Protein AF-A0A6A6W9W7-F1 (afdb_monomer_lite)

Secondary structure (DSSP, 8-state):
--------------PPSS--B-GGGGSSSSSS-TTHHHHHHH--EEEE--GGGPPPPBPB-SEETTEEPP-----TT-TTSTTTTSBP------GGGTT-EEPPP---EEEEEE-TTS-EEEEEEEEEEE-SSSEEEEEEEEEEEEE-TTS-EEEEEEEEEETTEEEEEEGGGSS-EESSGGGTT-SS--S-SEEEEEE-TTT--EESS-B-S--S--SSGGG--B--SEEE--SS-EEGGGS-TT---TT----TGGGSTTSTT-TTT-

Structure (mmCIF, N/CA/C/O backbone):
data_AF-A0A6A6W9W7-F1
#
_entry.id   AF-A0A6A6W9W7-F1
#
loop_
_atom_site.group_PDB
_atom_site.id
_atom_site.type_symbol
_atom_site.label_atom_id
_atom_site.label_alt_id
_atom_site.label_comp_id
_atom_site.label_asym_id
_atom_site.label_entity_id
_atom_site.label_seq_id
_atom_site.pdbx_PDB_ins_code
_atom_site.Cartn_x
_atom_site.Cartn_y
_atom_site.Cartn_z
_atom_site.occupancy
_atom_site.B_iso_or_equiv
_atom_site.auth_seq_id
_atom_site.auth_comp_id
_atom_site.auth_asym_id
_atom_site.auth_atom_id
_atom_site.pdbx_PDB_model_num
ATOM 1 N N . MET A 1 1 ? 28.830 -23.442 51.999 1.00 39.19 1 MET A N 1
ATOM 2 C CA . MET A 1 1 ? 28.226 -22.331 51.231 1.00 39.19 1 MET A CA 1
ATOM 3 C C . MET A 1 1 ? 26.958 -22.857 50.582 1.00 39.19 1 MET A C 1
ATOM 5 O O . MET A 1 1 ? 27.039 -23.868 49.901 1.00 39.19 1 MET A O 1
ATOM 9 N N . LYS A 1 2 ? 25.794 -22.267 50.879 1.00 32.59 2 LYS A N 1
ATOM 10 C CA . LYS A 1 2 ? 24.513 -22.634 50.258 1.00 32.59 2 LYS A CA 1
ATOM 11 C C . LYS A 1 2 ? 24.303 -21.720 49.055 1.00 32.59 2 LYS A C 1
ATOM 13 O O . LYS A 1 2 ? 24.139 -20.517 49.235 1.00 32.59 2 LYS A O 1
ATOM 18 N N . THR A 1 3 ? 24.372 -22.279 47.857 1.00 34.72 3 THR A N 1
ATOM 19 C CA . THR A 1 3 ? 24.141 -21.552 46.608 1.00 34.72 3 THR A CA 1
ATOM 20 C C . THR A 1 3 ? 22.636 -21.375 46.427 1.00 34.72 3 THR A C 1
ATOM 22 O O . THR A 1 3 ? 21.915 -22.355 46.257 1.00 34.72 3 THR A O 1
ATOM 25 N N . PHE A 1 4 ? 22.155 -20.136 46.513 1.00 34.03 4 PHE A N 1
ATOM 26 C CA . PHE A 1 4 ? 20.802 -19.774 46.097 1.00 34.03 4 PHE A CA 1
ATOM 27 C C . PHE A 1 4 ? 20.790 -19.656 44.571 1.00 34.03 4 PHE A C 1
ATOM 29 O O . PHE A 1 4 ? 21.508 -18.833 44.009 1.00 34.03 4 PHE A O 1
ATOM 36 N N . VAL A 1 5 ? 19.990 -20.487 43.905 1.00 38.56 5 VAL A N 1
ATOM 37 C CA . VAL A 1 5 ? 19.672 -20.321 42.484 1.00 38.56 5 VAL A CA 1
ATOM 38 C C . VAL A 1 5 ? 18.513 -19.331 42.404 1.00 38.56 5 VAL A C 1
ATOM 40 O O . VAL A 1 5 ? 17.401 -19.638 42.829 1.00 38.56 5 VAL A O 1
ATOM 43 N N . LEU A 1 6 ? 18.792 -18.126 41.909 1.00 37.75 6 LEU A N 1
ATOM 44 C CA . LEU A 1 6 ? 17.772 -17.147 41.549 1.00 37.75 6 LEU A CA 1
ATOM 45 C C . LEU A 1 6 ? 17.102 -17.636 40.256 1.00 37.75 6 LEU A C 1
ATOM 47 O O . LEU A 1 6 ? 17.726 -17.637 39.196 1.00 37.75 6 LEU A O 1
ATOM 51 N N . ALA A 1 7 ? 15.850 -18.078 40.339 1.00 39.25 7 ALA A N 1
ATOM 52 C CA . ALA A 1 7 ? 15.031 -18.299 39.156 1.00 39.25 7 ALA A CA 1
ATOM 53 C C . ALA A 1 7 ? 14.561 -16.931 38.641 1.00 39.25 7 ALA A C 1
ATOM 55 O O . ALA A 1 7 ? 13.701 -16.294 39.248 1.00 39.25 7 ALA A O 1
ATOM 56 N N . ALA A 1 8 ? 15.156 -16.458 37.546 1.00 40.59 8 ALA A N 1
ATOM 57 C CA . ALA A 1 8 ? 14.632 -15.324 36.802 1.00 40.59 8 ALA A CA 1
ATOM 58 C C . ALA A 1 8 ? 13.360 -15.781 36.075 1.00 40.59 8 ALA A C 1
ATOM 60 O O . ALA A 1 8 ? 13.423 -16.548 35.115 1.00 40.59 8 ALA A O 1
ATOM 61 N N . ALA A 1 9 ? 12.199 -15.346 36.562 1.00 39.28 9 ALA A N 1
ATOM 62 C CA . ALA A 1 9 ? 10.953 -15.469 35.825 1.00 39.28 9 ALA A CA 1
ATOM 63 C C . ALA A 1 9 ? 11.024 -14.519 34.622 1.00 39.28 9 ALA A C 1
ATOM 65 O O . ALA A 1 9 ? 10.836 -13.311 34.758 1.00 39.28 9 ALA A O 1
ATOM 66 N N . LEU A 1 10 ? 11.344 -15.064 33.450 1.00 41.41 10 LEU A N 1
ATOM 67 C CA . LEU A 1 10 ? 11.128 -14.392 32.175 1.00 41.41 10 LEU A CA 1
ATOM 68 C C . LEU A 1 10 ? 9.614 -14.267 31.992 1.00 41.41 10 LEU A C 1
ATOM 70 O O . LEU A 1 10 ? 8.946 -15.225 31.608 1.00 41.41 10 LEU A O 1
ATOM 74 N N . GLY A 1 11 ? 9.067 -13.101 32.333 1.00 34.28 11 GLY A N 1
ATOM 75 C CA . GLY A 1 11 ? 7.709 -12.738 31.960 1.00 34.28 11 GLY A CA 1
ATOM 76 C C . GLY A 1 11 ? 7.644 -12.659 30.443 1.00 34.28 11 GLY A C 1
ATOM 77 O O . GLY A 1 11 ? 8.117 -11.695 29.851 1.00 34.28 11 GLY A O 1
ATOM 78 N N . SER A 1 12 ? 7.110 -13.700 29.812 1.00 40.75 12 SER A N 1
ATOM 79 C CA . SER A 1 12 ? 6.734 -13.669 28.407 1.00 40.75 12 SER A CA 1
ATOM 80 C C . SER A 1 12 ? 5.631 -12.624 28.280 1.00 40.75 12 SER A C 1
ATOM 82 O O . SER A 1 12 ? 4.505 -12.857 28.719 1.00 40.75 12 SER A O 1
ATOM 84 N N . THR A 1 13 ? 5.943 -11.444 27.749 1.00 38.09 13 THR A N 1
ATOM 85 C CA . THR A 1 13 ? 4.906 -10.520 27.300 1.00 38.09 13 THR A CA 1
ATOM 86 C C . THR A 1 13 ? 4.193 -11.226 26.158 1.00 38.09 13 THR A C 1
ATOM 88 O O . THR A 1 13 ? 4.735 -11.343 25.061 1.00 38.09 13 THR A O 1
ATOM 91 N N . LEU A 1 14 ? 3.015 -11.784 26.441 1.00 40.38 14 LEU A N 1
ATOM 92 C CA . LEU A 1 14 ? 2.073 -12.187 25.409 1.00 40.38 14 LEU A CA 1
ATOM 93 C C . LEU A 1 14 ? 1.750 -10.908 24.638 1.00 40.38 14 LEU A C 1
ATOM 95 O O . LEU A 1 14 ? 0.964 -10.088 25.105 1.00 40.38 14 LEU A O 1
ATOM 99 N N . VAL A 1 15 ? 2.436 -10.691 23.518 1.00 48.25 15 VAL A N 1
ATOM 100 C CA . VAL A 1 15 ? 2.045 -9.653 22.571 1.00 48.25 15 VAL A CA 1
ATOM 101 C C . VAL A 1 15 ? 0.638 -10.029 22.136 1.00 48.25 15 VAL A C 1
ATOM 103 O O . VAL A 1 15 ? 0.416 -11.141 21.652 1.00 48.25 15 VAL A O 1
ATOM 106 N N . ALA A 1 16 ? -0.325 -9.158 22.431 1.00 52.84 16 ALA A N 1
ATOM 107 C CA . ALA A 1 16 ? -1.699 -9.383 22.032 1.00 52.84 16 ALA A CA 1
ATOM 108 C C . ALA A 1 16 ? -1.727 -9.465 20.506 1.00 52.84 16 ALA A C 1
ATOM 110 O O . ALA A 1 16 ? -1.331 -8.526 19.822 1.00 52.84 16 ALA A O 1
ATOM 111 N N . ALA A 1 17 ? -2.158 -10.612 19.997 1.00 71.25 17 ALA A N 1
ATOM 112 C CA . ALA A 1 17 ? -2.403 -10.795 18.584 1.00 71.25 17 ALA A CA 1
ATOM 113 C C . ALA A 1 17 ? -3.484 -9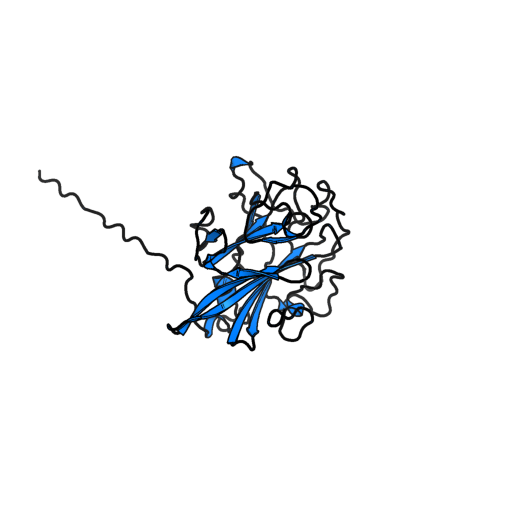.794 18.125 1.00 71.25 17 ALA A C 1
ATOM 115 O O . ALA A 1 17 ? -4.517 -9.676 18.786 1.00 71.25 17 ALA A O 1
ATOM 116 N N . ASN A 1 18 ? -3.232 -9.076 17.026 1.00 88.56 18 ASN A N 1
ATOM 117 C CA . ASN A 1 18 ? -4.111 -8.097 16.390 1.00 88.56 18 ASN A CA 1
ATOM 118 C C . ASN A 1 18 ? -4.620 -7.059 17.402 1.00 88.56 18 ASN A C 1
ATOM 120 O O . ASN A 1 18 ? -5.786 -7.073 17.819 1.00 88.56 18 ASN A O 1
ATOM 124 N N . GLY A 1 19 ? -3.703 -6.189 17.836 1.00 91.50 19 GLY A N 1
ATOM 125 C CA . GLY A 1 19 ? -3.957 -5.175 18.850 1.00 91.50 19 GLY A CA 1
ATOM 126 C C . GLY A 1 19 ? -5.126 -4.271 18.462 1.00 91.50 19 GLY A C 1
ATOM 127 O O . GLY A 1 19 ? -5.184 -3.752 17.349 1.00 91.50 19 GLY A O 1
ATOM 128 N N . GLY A 1 20 ? -6.077 -4.101 19.382 1.00 95.44 20 GLY A N 1
ATOM 129 C CA . GLY A 1 20 ? -7.207 -3.199 19.181 1.00 95.44 20 GLY A CA 1
ATOM 130 C C . GLY A 1 20 ? -6.796 -1.737 19.346 1.00 95.44 20 GLY A C 1
ATOM 131 O O . GLY A 1 20 ? -6.064 -1.407 20.279 1.00 95.44 20 GLY A O 1
ATOM 132 N N . ILE A 1 21 ? -7.306 -0.861 18.480 1.00 97.19 21 ILE A N 1
ATOM 133 C CA . ILE A 1 21 ? -7.124 0.596 18.563 1.00 97.19 21 ILE A CA 1
ATOM 134 C C . ILE A 1 21 ? -8.429 1.292 18.987 1.00 97.19 21 ILE A C 1
ATOM 136 O O . ILE A 1 21 ? -9.521 0.761 18.749 1.00 97.19 21 ILE A O 1
ATOM 140 N N . PRO A 1 22 ? -8.362 2.459 19.654 1.00 97.25 22 PRO A N 1
ATOM 141 C CA . PRO A 1 22 ? -9.557 3.225 19.996 1.00 97.25 22 PRO A CA 1
ATOM 142 C C . PRO A 1 22 ? -10.192 3.857 18.749 1.00 97.25 22 PRO A C 1
ATOM 144 O O . PRO A 1 22 ? -9.513 4.120 17.764 1.00 97.25 22 PRO A O 1
ATOM 147 N N . GLU A 1 23 ? -11.489 4.166 18.809 1.00 96.56 23 GLU A N 1
ATOM 148 C CA . GLU A 1 23 ? -12.207 4.844 17.713 1.00 96.56 23 GLU A CA 1
ATOM 149 C C . GLU A 1 23 ? -11.607 6.217 17.361 1.00 96.56 23 GLU A C 1
ATOM 151 O O . GLU A 1 23 ? -11.586 6.605 16.199 1.00 96.56 23 GLU A O 1
ATOM 156 N N . SER A 1 24 ? -11.029 6.917 18.342 1.00 96.62 24 SER A N 1
ATOM 157 C CA . SER A 1 24 ? -10.316 8.183 18.124 1.00 96.62 24 SER A CA 1
ATOM 158 C C . SER A 1 24 ? -9.149 8.064 17.136 1.00 96.62 24 SER A C 1
ATOM 160 O O . SER A 1 24 ? -8.796 9.044 16.491 1.00 96.62 24 SER A O 1
ATOM 162 N N . ALA A 1 25 ? -8.579 6.866 16.957 1.00 97.69 25 ALA A N 1
ATOM 163 C CA . ALA A 1 25 ? -7.478 6.644 16.023 1.00 97.69 25 ALA A CA 1
ATOM 164 C C . ALA A 1 25 ? -7.879 6.817 14.545 1.00 97.69 25 ALA A C 1
ATOM 166 O O . ALA A 1 25 ? -7.000 6.942 13.694 1.00 97.69 25 ALA A O 1
ATOM 167 N N . PHE A 1 26 ? -9.183 6.824 14.235 1.00 97.81 26 PHE A N 1
ATOM 168 C CA . PHE A 1 26 ? -9.718 7.067 12.890 1.00 97.81 26 PHE A CA 1
ATOM 169 C C . PHE A 1 26 ? -10.028 8.547 12.617 1.00 97.81 26 PHE A C 1
ATOM 171 O O . PHE A 1 26 ? -10.491 8.883 11.529 1.00 97.81 26 PHE A O 1
ATOM 178 N N . HIS A 1 27 ? -9.800 9.434 13.587 1.00 95.88 27 HIS A N 1
ATOM 179 C CA . HIS A 1 27 ? -10.018 10.876 13.465 1.00 95.88 27 HIS A CA 1
ATOM 180 C C . HIS A 1 27 ? -8.687 11.621 13.261 1.00 95.88 27 HIS A C 1
ATOM 182 O O . HIS A 1 27 ? -7.629 10.998 13.184 1.00 95.88 27 HIS A O 1
ATOM 188 N N . ASP A 1 28 ? -8.734 12.948 13.128 1.00 93.12 28 ASP A N 1
ATOM 189 C CA . ASP A 1 28 ? -7.547 13.815 13.001 1.00 93.12 28 ASP A CA 1
ATOM 190 C C . ASP A 1 28 ? -7.147 14.399 14.369 1.00 93.12 28 ASP A C 1
ATOM 192 O O . ASP A 1 28 ? -7.111 15.612 14.577 1.00 93.12 28 ASP A O 1
ATOM 196 N N . ASP A 1 29 ? -6.923 13.515 15.343 1.00 89.00 29 ASP A N 1
ATOM 197 C CA . ASP A 1 29 ? -6.649 13.908 16.732 1.00 89.00 29 ASP A CA 1
ATOM 198 C C . ASP A 1 29 ? -5.169 14.275 16.962 1.00 89.00 29 ASP A C 1
ATOM 200 O O . ASP A 1 29 ? -4.840 14.937 17.949 1.00 89.00 29 ASP A O 1
ATOM 204 N N . ASP A 1 30 ? -4.267 13.866 16.062 1.00 89.62 30 ASP A N 1
ATOM 205 C CA . ASP A 1 30 ? -2.829 14.159 16.123 1.00 89.62 30 ASP A CA 1
ATOM 206 C C . ASP A 1 30 ? -2.364 15.235 15.122 1.00 89.62 30 ASP A C 1
ATOM 208 O O . ASP A 1 30 ? -1.193 15.618 15.142 1.00 89.62 30 ASP A O 1
ATOM 212 N N . GLY A 1 31 ? -3.268 15.769 14.292 1.00 90.44 31 GLY A N 1
ATOM 213 C CA . GLY A 1 31 ? -2.983 16.827 13.319 1.00 90.44 31 GLY A CA 1
ATOM 214 C C . GLY A 1 31 ? -2.221 16.360 12.075 1.00 90.44 31 GLY A C 1
ATOM 215 O O . GLY A 1 31 ? -1.755 17.198 11.294 1.00 90.44 31 GLY A O 1
ATOM 216 N N . HIS A 1 32 ? -2.068 15.047 11.882 1.00 91.19 32 HIS A N 1
ATOM 217 C CA . HIS A 1 32 ? -1.390 14.458 10.728 1.00 91.19 32 HIS A CA 1
ATOM 218 C C . HIS A 1 32 ? -2.350 14.004 9.622 1.00 91.19 32 HIS A C 1
ATOM 220 O O . HIS A 1 32 ? -1.884 13.498 8.596 1.00 91.19 32 HIS A O 1
ATOM 226 N N . GLY A 1 33 ? -3.654 14.253 9.775 1.00 92.44 33 GLY A N 1
ATOM 227 C CA . GLY A 1 33 ? -4.712 13.873 8.845 1.00 92.44 33 GLY A CA 1
ATOM 228 C C . GLY A 1 33 ? -5.647 12.813 9.426 1.00 92.44 33 GLY A C 1
ATOM 229 O O . GLY A 1 33 ? -5.311 12.083 10.359 1.00 92.44 33 GLY A O 1
ATOM 230 N N . ILE A 1 34 ? -6.849 12.724 8.852 1.00 95.75 34 ILE A N 1
ATOM 231 C CA . ILE A 1 34 ? -7.898 11.806 9.312 1.00 95.75 34 ILE A CA 1
ATOM 232 C C . ILE A 1 34 ? -7.388 10.365 9.302 1.00 95.75 34 ILE A C 1
ATOM 234 O O . ILE A 1 34 ? -7.029 9.816 8.259 1.00 95.75 34 ILE A O 1
ATOM 238 N N . GLY A 1 35 ? -7.407 9.735 10.474 1.00 96.69 35 GLY A N 1
ATOM 239 C CA . GLY A 1 35 ? -7.068 8.330 10.630 1.00 96.69 35 GLY A CA 1
ATOM 240 C C . GLY A 1 35 ? -5.579 8.026 10.545 1.00 96.69 35 GLY A C 1
ATOM 241 O O . GLY A 1 35 ? -5.222 6.868 10.334 1.00 96.69 35 GLY A O 1
ATOM 242 N N . HIS A 1 36 ? -4.709 9.026 10.718 1.00 97.31 36 HIS A N 1
ATOM 243 C CA . HIS A 1 36 ? -3.261 8.829 10.737 1.00 97.31 36 HIS A CA 1
ATOM 244 C C . HIS A 1 36 ? -2.832 7.752 11.747 1.00 97.31 36 HIS A C 1
ATOM 246 O O . HIS A 1 36 ? -2.062 6.856 11.407 1.00 97.31 36 HIS A O 1
ATOM 252 N N . GLN A 1 37 ? -3.377 7.772 12.966 1.00 97.38 37 GLN A N 1
ATOM 253 C CA . GLN A 1 37 ? -3.036 6.785 13.997 1.00 97.38 37 GLN A CA 1
ATOM 254 C C . GLN A 1 37 ? -3.461 5.363 13.610 1.00 97.38 37 GLN A C 1
ATOM 256 O O . GLN A 1 37 ? -2.690 4.421 13.801 1.00 97.38 37 GLN A O 1
ATOM 261 N N . ALA A 1 38 ? -4.655 5.194 13.032 1.00 97.88 38 ALA A N 1
ATOM 262 C CA . ALA A 1 38 ? -5.086 3.911 12.481 1.00 97.88 38 ALA A CA 1
ATOM 263 C C . ALA A 1 38 ? -4.181 3.462 11.322 1.00 97.88 38 ALA A C 1
ATOM 265 O O . ALA A 1 38 ? -3.808 2.290 11.241 1.00 97.88 38 ALA A O 1
ATOM 266 N N . ALA A 1 39 ? -3.767 4.399 10.464 1.00 98.12 39 ALA A N 1
ATOM 267 C CA . ALA A 1 39 ? -2.867 4.124 9.355 1.00 98.12 39 ALA A CA 1
ATOM 268 C C . ALA A 1 39 ? -1.491 3.649 9.831 1.00 98.12 39 ALA A C 1
ATOM 270 O O . ALA A 1 39 ? -1.008 2.617 9.364 1.00 98.12 39 ALA A O 1
ATOM 271 N N . VAL A 1 40 ? -0.895 4.322 10.812 1.00 97.19 40 VAL A N 1
ATOM 272 C CA . VAL A 1 40 ? 0.362 3.884 11.433 1.00 97.19 40 VAL A CA 1
ATOM 273 C C . VAL A 1 40 ? 0.199 2.505 12.064 1.00 97.19 40 VAL A C 1
ATOM 275 O O . VAL A 1 40 ? 1.055 1.648 11.866 1.00 97.19 40 VAL A O 1
ATOM 278 N N . ALA A 1 41 ? -0.912 2.252 12.761 1.00 96.56 41 ALA A N 1
ATOM 279 C CA . ALA A 1 41 ? -1.126 0.990 13.457 1.00 96.56 41 ALA A CA 1
ATOM 280 C C . ALA A 1 41 ? -1.135 -0.229 12.521 1.00 96.56 41 ALA A C 1
ATOM 282 O O . ALA A 1 41 ? -0.747 -1.304 12.957 1.00 96.56 41 ALA A O 1
ATOM 283 N N . ALA A 1 42 ? -1.571 -0.112 11.263 1.00 97.25 42 ALA A N 1
ATOM 284 C CA . ALA A 1 42 ? -1.699 -1.262 10.356 1.00 97.25 42 ALA A CA 1
ATOM 285 C C . ALA A 1 42 ? -0.876 -1.183 9.068 1.00 97.25 42 ALA A C 1
ATOM 287 O O . ALA A 1 42 ? -1.126 -1.960 8.142 1.00 97.25 42 ALA A O 1
ATOM 288 N N . ALA A 1 43 ? 0.093 -0.266 8.995 1.00 98.00 43 ALA A N 1
ATOM 289 C CA . ALA A 1 43 ? 0.846 -0.040 7.769 1.00 98.00 43 ALA A CA 1
ATOM 290 C C . ALA A 1 43 ? 1.495 -1.337 7.249 1.00 98.00 43 ALA A C 1
ATOM 292 O O . ALA A 1 43 ? 2.111 -2.064 8.032 1.00 98.00 43 ALA A O 1
ATOM 293 N N . PRO A 1 44 ? 1.364 -1.673 5.957 1.00 98.06 44 PRO A N 1
ATOM 294 C CA . PRO A 1 44 ? 1.943 -2.898 5.432 1.00 98.06 44 PRO A CA 1
ATOM 295 C C . PRO A 1 44 ? 3.466 -2.842 5.389 1.00 98.06 44 PRO A C 1
ATOM 297 O O . PRO A 1 44 ? 4.067 -1.796 5.160 1.00 98.06 44 PRO A O 1
ATOM 300 N N . MET A 1 45 ? 4.086 -4.011 5.506 1.00 97.81 45 MET A N 1
ATOM 301 C CA . MET A 1 45 ? 5.473 -4.205 5.113 1.00 97.81 45 MET A CA 1
ATOM 302 C C . MET A 1 45 ? 5.514 -4.672 3.659 1.00 97.81 45 MET A C 1
ATOM 304 O O . MET A 1 45 ? 5.165 -5.818 3.351 1.00 97.81 45 MET A O 1
ATOM 308 N N . TRP A 1 46 ? 5.945 -3.784 2.774 1.00 98.06 46 TRP A N 1
ATOM 309 C CA . TRP A 1 46 ? 6.068 -4.042 1.345 1.00 98.06 46 TRP A CA 1
ATOM 310 C C . TRP A 1 46 ? 7.277 -4.916 1.051 1.00 98.06 46 TRP A C 1
ATOM 312 O O . TRP A 1 46 ? 8.344 -4.705 1.621 1.00 98.06 46 TRP A O 1
ATOM 322 N N . HIS A 1 47 ? 7.120 -5.876 0.148 1.00 97.31 47 HIS A N 1
ATOM 323 C CA . HIS A 1 47 ? 8.190 -6.746 -0.318 1.00 97.31 47 HIS A CA 1
ATOM 324 C C . HIS A 1 47 ? 8.265 -6.723 -1.836 1.00 97.31 47 HIS A C 1
ATOM 326 O O . HIS A 1 47 ? 7.244 -6.824 -2.519 1.00 97.31 47 HIS A O 1
ATOM 332 N N . PHE A 1 48 ? 9.492 -6.643 -2.340 1.00 96.88 48 PHE A N 1
ATOM 333 C CA . PHE A 1 48 ? 9.783 -6.521 -3.764 1.00 96.88 48 PHE A CA 1
ATOM 334 C C . PHE A 1 48 ? 10.738 -7.614 -4.203 1.00 96.88 48 PHE A C 1
ATOM 336 O O . PHE A 1 48 ? 11.573 -8.082 -3.419 1.00 96.88 48 PHE A O 1
ATOM 343 N N . GLY A 1 49 ? 10.613 -8.008 -5.468 1.00 94.19 49 GLY A N 1
ATOM 344 C CA . GLY A 1 49 ? 11.378 -9.107 -6.024 1.00 94.19 49 GLY A CA 1
ATOM 345 C C . GLY A 1 49 ? 12.231 -8.780 -7.230 1.00 94.19 49 GLY A C 1
ATOM 346 O O . GLY A 1 49 ? 12.124 -7.714 -7.836 1.00 94.19 49 GLY A O 1
ATOM 347 N N . ARG A 1 50 ? 13.101 -9.742 -7.549 1.00 93.38 50 ARG A N 1
ATOM 348 C CA . ARG A 1 50 ? 14.012 -9.691 -8.691 1.00 93.38 50 ARG A CA 1
ATOM 349 C C . ARG A 1 50 ? 13.797 -10.857 -9.661 1.00 93.38 50 ARG A C 1
ATOM 351 O O . ARG A 1 50 ? 14.499 -11.870 -9.536 1.00 93.38 50 ARG A O 1
ATOM 358 N N . PRO A 1 51 ? 12.847 -10.776 -10.609 1.00 92.88 51 PRO A N 1
ATOM 359 C CA . PRO A 1 51 ? 12.686 -11.820 -11.617 1.00 92.88 51 PRO A CA 1
ATOM 360 C C . PRO A 1 51 ? 13.970 -11.904 -12.451 1.00 92.88 51 PRO A C 1
ATOM 362 O O . PRO A 1 51 ? 14.552 -10.886 -12.819 1.00 92.88 51 PRO A O 1
ATOM 365 N N . HIS A 1 52 ? 14.485 -13.116 -12.672 1.00 90.62 52 HIS A N 1
ATOM 366 C CA . HIS A 1 52 ? 15.785 -13.344 -13.325 1.00 90.62 52 HIS A CA 1
ATOM 367 C C . HIS A 1 52 ? 16.984 -12.577 -12.718 1.00 90.62 52 HIS A C 1
ATOM 369 O O . HIS A 1 52 ? 18.028 -12.442 -13.356 1.00 90.62 52 HIS A O 1
ATOM 375 N N . GLY A 1 53 ? 16.877 -12.092 -11.476 1.00 89.94 53 GLY A N 1
ATOM 376 C CA . GLY A 1 53 ? 17.904 -11.253 -10.859 1.00 89.94 53 GLY A CA 1
ATOM 377 C C . GLY A 1 53 ? 17.954 -9.813 -11.387 1.00 89.94 53 GLY A C 1
ATOM 378 O O . GLY A 1 53 ? 18.873 -9.087 -11.017 1.00 89.94 53 GLY A O 1
ATOM 379 N N . ALA A 1 54 ? 17.003 -9.382 -12.214 1.00 92.38 54 ALA A N 1
ATOM 380 C CA . ALA A 1 54 ? 16.823 -7.978 -12.575 1.00 92.38 54 ALA A CA 1
ATOM 381 C C . ALA A 1 54 ? 15.957 -7.264 -11.532 1.00 92.38 54 ALA A C 1
ATOM 383 O O . ALA A 1 54 ? 15.180 -7.90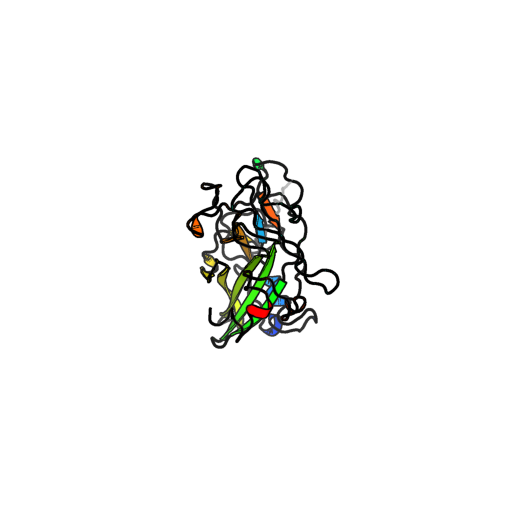4 -10.829 1.00 92.38 54 ALA A O 1
ATOM 384 N N . ASN A 1 55 ? 16.114 -5.953 -11.384 1.00 94.62 55 ASN A N 1
ATOM 385 C CA . ASN A 1 55 ? 15.251 -5.183 -10.493 1.00 94.62 55 ASN A CA 1
ATOM 386 C C . ASN A 1 55 ? 13.887 -4.986 -11.167 1.00 94.62 55 ASN A C 1
ATOM 388 O O . ASN A 1 55 ? 13.828 -4.834 -12.381 1.00 94.62 55 ASN A O 1
ATOM 392 N N . SER A 1 56 ? 12.807 -5.005 -10.385 1.00 94.81 56 SER A N 1
ATOM 393 C CA . SER A 1 56 ? 11.480 -4.585 -10.868 1.00 94.81 56 SER A CA 1
ATOM 394 C C . SER A 1 56 ? 11.359 -3.060 -10.772 1.00 94.81 56 SER A C 1
ATOM 396 O O . SER A 1 56 ? 12.165 -2.445 -10.063 1.00 94.81 56 SER A O 1
ATOM 398 N N . CYS A 1 57 ? 10.341 -2.453 -11.391 1.00 97.31 57 CYS A N 1
ATOM 399 C CA . CYS A 1 57 ? 10.054 -1.041 -11.147 1.00 97.31 57 CYS A CA 1
ATOM 400 C C . CYS A 1 57 ? 9.797 -0.845 -9.648 1.00 97.31 57 CYS A C 1
ATOM 402 O O . CYS A 1 57 ? 8.921 -1.477 -9.061 1.00 97.31 57 CYS A O 1
ATOM 404 N N . TYR A 1 58 ? 10.614 -0.021 -8.996 1.00 98.31 58 TYR A N 1
ATOM 405 C CA . TYR A 1 58 ? 10.482 0.247 -7.568 1.00 98.31 58 TYR A CA 1
ATOM 406 C C . TYR A 1 58 ? 9.605 1.485 -7.337 1.00 98.31 58 TYR A C 1
ATOM 408 O O . TYR A 1 58 ? 9.663 2.415 -8.155 1.00 98.31 58 TYR A O 1
ATOM 416 N N . PRO A 1 59 ? 8.813 1.540 -6.247 1.00 98.31 59 PRO A N 1
ATOM 417 C CA . PRO A 1 59 ? 7.927 2.666 -6.027 1.00 98.31 59 PRO A CA 1
ATOM 418 C C . PRO A 1 59 ? 8.695 3.958 -5.764 1.00 98.31 59 PRO A C 1
ATOM 420 O O . PRO A 1 59 ? 9.830 3.962 -5.282 1.00 98.31 59 PRO A O 1
ATOM 423 N N . GLN A 1 60 ? 8.036 5.076 -6.039 1.00 97.38 60 GLN A N 1
ATOM 424 C CA . GLN A 1 60 ? 8.578 6.409 -5.815 1.00 97.38 60 GLN A CA 1
ATOM 425 C C . GLN A 1 60 ? 7.476 7.428 -5.529 1.00 97.38 60 GLN A C 1
ATOM 427 O O . GLN A 1 60 ? 6.287 7.117 -5.558 1.00 97.38 60 GLN A O 1
ATOM 432 N N . ALA A 1 61 ? 7.874 8.669 -5.251 1.00 97.56 61 ALA A N 1
ATOM 433 C CA . ALA A 1 61 ? 6.924 9.753 -5.071 1.00 97.56 61 ALA A CA 1
ATOM 434 C C . ALA A 1 61 ? 6.128 9.992 -6.365 1.00 97.56 61 ALA A C 1
ATOM 436 O O . ALA A 1 61 ? 6.698 10.144 -7.450 1.00 97.56 61 ALA A O 1
ATOM 437 N N . ALA A 1 62 ? 4.803 10.043 -6.241 1.00 97.38 62 ALA A N 1
ATOM 438 C CA . ALA A 1 62 ? 3.898 10.395 -7.335 1.00 97.38 62 ALA A CA 1
ATOM 439 C C . ALA A 1 62 ? 3.754 11.911 -7.529 1.00 97.38 62 ALA A C 1
ATOM 441 O O . ALA A 1 62 ? 3.119 12.365 -8.485 1.00 97.38 62 ALA A O 1
ATOM 442 N N . GLU A 1 63 ? 4.324 12.665 -6.594 1.00 95.44 63 GLU A N 1
ATOM 443 C CA . GLU A 1 63 ? 4.301 14.110 -6.483 1.00 95.44 63 GLU A CA 1
ATOM 444 C C . GLU A 1 63 ? 5.677 14.586 -6.018 1.00 95.44 63 GLU A C 1
ATOM 446 O O . GLU A 1 63 ? 6.215 14.066 -5.040 1.00 95.44 63 GLU A O 1
ATOM 451 N N . GLU A 1 64 ? 6.232 15.577 -6.710 1.00 92.75 64 GLU A N 1
ATOM 452 C CA . GLU A 1 64 ? 7.452 16.266 -6.303 1.00 92.75 64 GLU A CA 1
ATOM 453 C C . GLU A 1 64 ? 7.266 17.787 -6.413 1.00 92.75 64 GLU A C 1
ATOM 455 O O . GLU A 1 64 ? 7.100 18.339 -7.502 1.00 92.75 64 GLU A O 1
ATOM 460 N N . ASN A 1 65 ? 7.368 18.490 -5.282 1.00 92.38 65 ASN A N 1
ATOM 461 C CA . ASN A 1 65 ? 7.289 19.955 -5.190 1.00 92.38 65 ASN A CA 1
ATOM 462 C C . ASN A 1 65 ? 5.987 20.567 -5.755 1.00 92.38 65 ASN A C 1
ATOM 464 O O . ASN A 1 65 ? 6.008 21.595 -6.435 1.00 92.38 65 ASN A O 1
ATOM 468 N N . GLY A 1 66 ? 4.854 19.945 -5.455 1.00 93.44 66 GLY A N 1
ATOM 469 C CA . GLY A 1 66 ? 3.511 20.299 -5.903 1.00 93.44 66 GLY A CA 1
ATOM 470 C C . GLY A 1 66 ? 3.211 19.907 -7.349 1.00 93.44 66 GLY A C 1
ATOM 471 O O . GLY A 1 66 ? 2.279 20.455 -7.935 1.00 93.44 66 GLY A O 1
ATOM 472 N N . VAL A 1 67 ? 4.007 19.022 -7.955 1.00 95.62 67 VAL A N 1
ATOM 473 C CA . VAL A 1 67 ? 3.876 18.642 -9.368 1.00 95.62 67 VAL A CA 1
ATOM 474 C C . VAL A 1 67 ? 3.794 17.129 -9.512 1.00 95.62 67 VAL A C 1
ATOM 476 O O . VAL A 1 67 ? 4.598 16.402 -8.938 1.00 95.62 67 VAL A O 1
ATOM 479 N N . GLN A 1 68 ? 2.858 16.665 -10.343 1.00 96.19 68 GLN A N 1
ATOM 480 C CA . GLN A 1 68 ? 2.730 15.258 -10.708 1.00 96.19 68 GLN A CA 1
ATOM 481 C C . GLN A 1 68 ? 4.047 14.707 -11.275 1.00 96.19 68 GLN A C 1
ATOM 483 O O . GLN A 1 68 ? 4.590 15.232 -12.258 1.00 96.19 68 GLN A O 1
ATOM 488 N N . THR A 1 69 ? 4.516 13.596 -10.715 1.00 96.12 69 THR A N 1
ATOM 489 C CA . THR A 1 69 ? 5.616 12.825 -11.292 1.00 96.12 69 THR A CA 1
ATOM 490 C C . THR A 1 69 ? 5.205 12.286 -12.659 1.00 96.12 69 THR A C 1
ATOM 492 O O . THR A 1 69 ? 4.125 11.726 -12.842 1.00 96.12 69 THR A O 1
ATOM 495 N N . LYS A 1 70 ? 6.078 12.443 -13.656 1.00 94.56 70 LYS A N 1
ATOM 496 C CA . LYS A 1 70 ? 5.832 11.903 -14.998 1.00 94.56 70 LYS A CA 1
ATOM 497 C C . LYS A 1 70 ? 6.140 10.413 -15.020 1.00 94.56 70 LYS A C 1
ATOM 499 O O . LYS A 1 70 ? 7.289 10.045 -14.783 1.00 94.56 70 LYS A O 1
ATOM 504 N N . GLY A 1 71 ? 5.188 9.579 -15.421 1.00 95.25 71 GLY A N 1
ATOM 505 C CA . GLY A 1 71 ? 5.459 8.179 -15.752 1.00 95.25 71 GLY A CA 1
ATOM 506 C C . GLY A 1 71 ? 6.418 8.009 -16.937 1.00 95.25 71 GLY A C 1
ATOM 507 O O . GLY A 1 71 ? 6.875 8.982 -17.552 1.00 95.25 71 GLY A O 1
ATOM 508 N N . ASN A 1 72 ? 6.735 6.764 -17.269 1.00 94.00 72 ASN A N 1
ATOM 509 C CA . ASN A 1 72 ? 7.453 6.386 -18.484 1.00 94.00 72 ASN A CA 1
ATOM 510 C C . ASN A 1 72 ? 6.764 5.226 -19.219 1.00 94.00 72 ASN A C 1
ATOM 512 O O . ASN A 1 72 ? 5.760 4.692 -18.764 1.00 94.00 72 ASN A O 1
ATOM 516 N N . GLY A 1 73 ? 7.227 4.923 -20.434 1.00 92.88 73 GLY A N 1
ATOM 517 C CA . GLY A 1 73 ? 6.621 3.872 -21.258 1.00 92.88 73 GLY A CA 1
ATOM 518 C C . GLY A 1 73 ? 6.741 2.486 -20.610 1.00 92.88 73 GLY A C 1
ATOM 519 O O . GLY A 1 73 ? 7.738 2.262 -19.925 1.00 92.88 73 GLY A O 1
ATOM 520 N N . PRO A 1 74 ? 5.778 1.577 -20.856 1.00 92.38 74 PRO A N 1
ATOM 521 C CA . PRO A 1 74 ? 5.782 0.244 -20.260 1.00 92.38 74 PRO A CA 1
ATOM 522 C C . PRO A 1 74 ? 6.980 -0.591 -20.719 1.00 92.38 74 PRO A C 1
ATOM 524 O O . PRO A 1 74 ? 7.458 -0.454 -21.854 1.00 92.38 74 PRO A O 1
ATOM 527 N N . ASP A 1 75 ? 7.417 -1.508 -19.859 1.00 90.56 75 ASP A N 1
ATOM 528 C CA . ASP A 1 75 ? 8.489 -2.472 -20.141 1.00 90.56 75 ASP A CA 1
ATOM 529 C C . ASP A 1 75 ? 8.037 -3.644 -21.037 1.00 90.56 75 ASP A C 1
ATOM 531 O O . ASP A 1 75 ? 8.873 -4.402 -21.530 1.00 90.56 75 ASP A O 1
ATOM 535 N N . VAL A 1 76 ? 6.725 -3.776 -21.285 1.00 91.81 76 VAL A N 1
ATOM 536 C CA . VAL A 1 76 ? 6.079 -4.822 -22.107 1.00 91.81 76 VAL A CA 1
ATOM 537 C C . VAL A 1 76 ? 6.449 -6.264 -21.722 1.00 91.81 76 VAL A C 1
ATOM 539 O O . VAL A 1 76 ? 6.401 -7.172 -22.556 1.00 91.81 76 VAL A O 1
ATOM 542 N N . GLY A 1 77 ? 6.787 -6.491 -20.453 1.00 90.56 77 GLY A N 1
ATOM 543 C CA . GLY A 1 77 ? 7.189 -7.781 -19.899 1.00 90.56 77 GLY A CA 1
ATOM 544 C C . GLY A 1 77 ? 8.664 -8.128 -20.107 1.00 90.56 77 GLY A C 1
ATOM 545 O O . GLY A 1 77 ? 9.043 -9.283 -19.896 1.00 90.56 77 GLY A O 1
ATOM 546 N N . ASP A 1 78 ? 9.494 -7.180 -20.551 1.00 92.31 78 ASP A N 1
ATOM 547 C CA . ASP A 1 78 ? 10.936 -7.382 -20.697 1.00 92.31 78 ASP A CA 1
ATOM 548 C C . ASP A 1 78 ? 11.629 -7.271 -19.333 1.00 92.31 78 ASP A C 1
ATOM 550 O O . ASP A 1 78 ? 11.843 -6.180 -18.806 1.00 92.31 78 ASP A O 1
ATOM 554 N N . TRP A 1 79 ? 12.027 -8.420 -18.775 1.00 90.25 79 TRP A N 1
ATOM 555 C CA . TRP A 1 79 ? 12.704 -8.495 -17.477 1.00 90.25 79 TRP A CA 1
ATOM 556 C C . TRP A 1 79 ? 13.984 -7.648 -17.412 1.00 90.25 79 TRP A C 1
ATOM 558 O O . TRP A 1 79 ? 14.373 -7.230 -16.327 1.00 90.25 79 TRP A O 1
ATOM 568 N N . GLY A 1 80 ? 14.644 -7.381 -18.545 1.00 91.88 80 GLY A N 1
ATOM 569 C CA . GLY A 1 80 ? 15.847 -6.547 -18.598 1.00 91.88 80 GLY A CA 1
ATOM 570 C C . GLY A 1 80 ? 15.570 -5.044 -18.536 1.00 91.88 80 GLY A C 1
ATOM 571 O O . GLY A 1 80 ? 16.521 -4.267 -18.593 1.00 91.88 80 GLY A O 1
ATOM 572 N N . ARG A 1 81 ? 14.293 -4.648 -18.486 1.00 94.31 81 ARG A N 1
ATOM 573 C CA . ARG A 1 81 ? 13.825 -3.262 -18.600 1.00 94.31 81 ARG A CA 1
ATOM 574 C C . ARG A 1 81 ? 12.776 -2.878 -17.557 1.00 94.31 81 ARG A C 1
ATOM 576 O O . ARG A 1 81 ? 12.279 -1.759 -17.611 1.00 94.31 81 ARG A O 1
ATOM 583 N N . LEU A 1 82 ? 12.441 -3.772 -16.623 1.00 95.00 82 LEU A N 1
ATOM 584 C CA . LEU A 1 82 ? 11.417 -3.513 -15.600 1.00 95.00 82 LEU A CA 1
ATOM 585 C C . LEU A 1 82 ? 11.762 -2.313 -14.713 1.00 95.00 82 LEU A C 1
ATOM 587 O O . LEU A 1 82 ? 10.870 -1.675 -14.180 1.00 95.00 82 LEU A O 1
ATOM 591 N N . ASP A 1 83 ? 13.042 -2.008 -14.511 1.00 96.31 83 ASP A N 1
ATOM 592 C CA . ASP A 1 83 ? 13.481 -0.869 -13.705 1.00 96.31 83 ASP A CA 1
ATOM 593 C C . ASP A 1 83 ? 13.810 0.380 -14.538 1.00 96.31 83 ASP A C 1
ATOM 595 O O . ASP A 1 83 ? 14.255 1.384 -13.974 1.00 96.31 83 ASP A O 1
ATOM 599 N N . ASP A 1 84 ? 13.569 0.364 -15.860 1.00 96.25 84 ASP A N 1
ATOM 600 C CA . ASP A 1 84 ? 13.879 1.480 -16.758 1.00 96.25 84 ASP A CA 1
ATOM 601 C C . ASP A 1 84 ? 13.260 2.771 -16.204 1.00 96.25 84 ASP A C 1
ATOM 603 O O . ASP A 1 84 ? 12.046 2.943 -16.172 1.00 96.25 84 ASP A O 1
ATOM 607 N N . GLY A 1 85 ? 14.091 3.719 -15.769 1.00 95.25 85 GLY A N 1
ATOM 608 C CA . GLY A 1 85 ? 13.634 5.018 -15.272 1.00 95.25 85 GLY A CA 1
ATOM 609 C C . GLY A 1 85 ? 12.864 5.001 -13.946 1.00 95.25 85 GLY A C 1
ATOM 610 O O . GLY A 1 85 ? 12.384 6.073 -13.569 1.00 95.25 85 GLY A O 1
ATOM 611 N N . CYS A 1 86 ? 12.754 3.863 -13.258 1.00 97.25 86 CYS A N 1
ATOM 612 C CA . CYS A 1 86 ? 12.174 3.753 -11.919 1.00 97.25 86 CYS A CA 1
ATOM 613 C C . CYS A 1 86 ? 13.215 4.061 -10.829 1.00 97.25 86 CYS A C 1
ATOM 615 O O . CYS A 1 86 ? 14.409 4.215 -11.106 1.00 97.25 86 CYS A O 1
ATOM 617 N N . ALA A 1 87 ? 12.764 4.187 -9.580 1.00 97.56 87 ALA A N 1
ATOM 618 C CA . ALA A 1 87 ? 13.667 4.352 -8.448 1.00 97.56 87 ALA A CA 1
ATOM 619 C C . ALA A 1 87 ? 14.538 3.102 -8.224 1.00 97.56 87 ALA A C 1
ATOM 621 O O . ALA A 1 87 ? 14.164 1.984 -8.570 1.00 97.56 87 ALA A O 1
ATOM 622 N N . ASP A 1 88 ? 15.707 3.296 -7.613 1.00 96.75 88 ASP A N 1
ATOM 623 C CA . ASP A 1 88 ? 16.565 2.189 -7.191 1.00 96.75 88 ASP A CA 1
ATOM 624 C C . ASP A 1 88 ? 16.017 1.582 -5.883 1.00 96.75 88 ASP A C 1
ATOM 626 O O . ASP A 1 88 ? 15.884 2.327 -4.903 1.00 96.75 88 ASP A O 1
ATOM 630 N N . PRO A 1 89 ? 15.739 0.264 -5.809 1.00 96.06 89 PRO A N 1
ATOM 631 C CA . PRO A 1 89 ? 15.344 -0.401 -4.566 1.00 96.06 89 PRO A CA 1
ATOM 632 C C . PRO A 1 89 ? 16.447 -0.400 -3.501 1.00 96.06 89 PRO A C 1
ATOM 634 O O . PRO A 1 89 ? 16.163 -0.627 -2.325 1.00 96.06 89 PRO A O 1
ATOM 637 N N . GLY A 1 90 ? 17.698 -0.131 -3.882 1.00 94.44 90 GLY 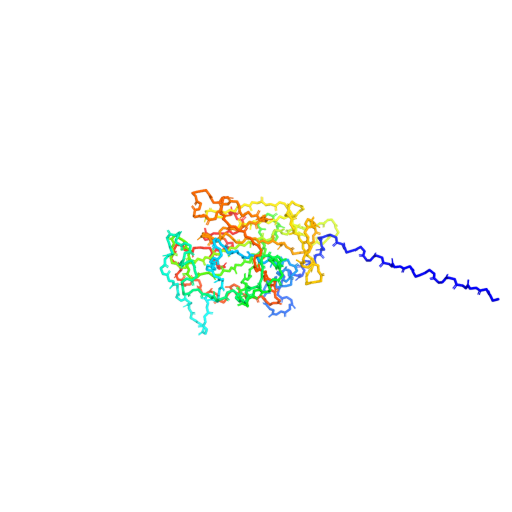A N 1
ATOM 638 C CA . GLY A 1 90 ? 18.847 -0.104 -2.988 1.00 94.44 90 GLY A CA 1
ATOM 639 C C . GLY A 1 90 ? 19.680 -1.388 -3.049 1.00 94.44 90 GLY A C 1
ATOM 640 O O . GLY A 1 90 ? 19.411 -2.303 -3.834 1.00 94.44 90 GLY A O 1
ATOM 641 N N . PRO A 1 91 ? 20.737 -1.487 -2.224 1.00 91.06 91 PRO A N 1
ATOM 642 C CA . PRO A 1 91 ? 21.744 -2.527 -2.373 1.00 91.06 91 PRO A CA 1
ATOM 643 C C . PRO A 1 91 ? 21.168 -3.922 -2.118 1.00 91.06 91 PRO A C 1
ATOM 645 O O . PRO A 1 91 ? 20.644 -4.218 -1.044 1.00 91.06 91 PRO A O 1
ATOM 648 N N . TRP A 1 92 ? 21.352 -4.814 -3.088 1.00 89.81 92 TRP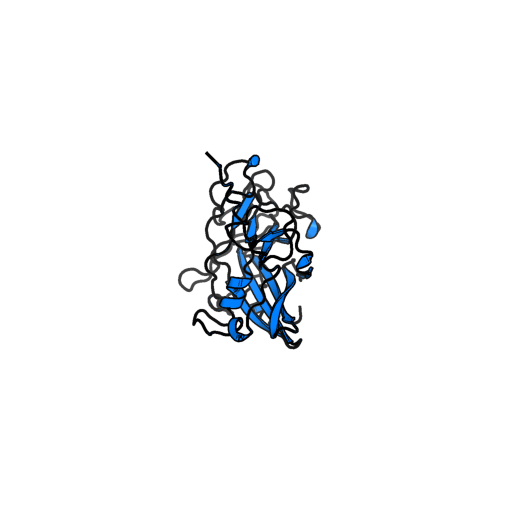 A N 1
ATOM 649 C CA . TRP A 1 92 ? 21.096 -6.239 -2.921 1.00 89.81 92 TRP A CA 1
ATOM 650 C C . TRP A 1 92 ? 22.367 -6.954 -2.460 1.00 89.81 92 TRP A C 1
ATOM 652 O O . TRP A 1 92 ? 23.418 -6.819 -3.088 1.00 89.81 92 TRP A O 1
ATOM 662 N N . LYS A 1 93 ? 22.282 -7.722 -1.368 1.00 82.38 93 LYS A N 1
ATOM 663 C CA . LYS A 1 93 ? 23.448 -8.415 -0.798 1.00 82.38 93 LYS A CA 1
ATOM 664 C C . LYS A 1 93 ? 23.657 -9.813 -1.376 1.00 82.38 93 LYS A C 1
ATOM 666 O O . LYS A 1 93 ? 24.659 -10.064 -2.042 1.00 82.38 93 LYS A O 1
ATOM 671 N N . SER A 1 94 ? 22.740 -10.739 -1.103 1.00 79.25 94 SER A N 1
ATOM 672 C CA . SER A 1 94 ? 22.851 -12.131 -1.544 1.00 79.25 94 SER A CA 1
ATOM 673 C C . SER A 1 94 ? 21.500 -12.856 -1.514 1.00 79.25 94 SER A C 1
ATOM 675 O O . SER A 1 94 ? 20.603 -12.439 -0.778 1.00 79.25 94 SER A O 1
ATOM 677 N N . PRO A 1 95 ? 21.341 -13.989 -2.232 1.00 72.25 95 PRO A N 1
ATOM 678 C CA . PRO A 1 95 ? 20.113 -14.784 -2.174 1.00 72.25 95 PRO A CA 1
ATOM 679 C C . PRO A 1 95 ? 19.857 -15.381 -0.782 1.00 72.25 95 PRO A C 1
ATOM 681 O O . PRO A 1 95 ? 18.710 -15.565 -0.391 1.00 72.25 95 PRO A O 1
ATOM 684 N N . SER A 1 96 ? 20.919 -15.675 -0.020 1.00 70.31 96 SER A N 1
ATOM 685 C CA . SER A 1 96 ? 20.834 -16.177 1.360 1.00 70.31 96 SER A CA 1
ATOM 686 C C . SER A 1 96 ? 20.384 -15.121 2.369 1.00 70.31 96 SER A C 1
ATOM 688 O O . SER A 1 96 ? 19.939 -15.472 3.457 1.00 70.31 96 SER A O 1
ATOM 690 N N . GLU A 1 97 ? 20.494 -13.844 2.007 1.00 68.88 97 GLU A N 1
ATOM 691 C CA . GLU A 1 97 ? 20.034 -12.698 2.795 1.00 68.88 97 GLU A CA 1
ATOM 692 C C . GLU A 1 97 ? 18.786 -12.049 2.175 1.00 68.88 97 GLU A C 1
ATOM 694 O O . GLU A 1 97 ? 18.336 -11.003 2.642 1.00 68.88 97 GLU A O 1
ATOM 699 N N . ALA A 1 98 ? 18.202 -12.652 1.131 1.00 63.72 98 ALA A N 1
ATOM 700 C CA . ALA A 1 98 ? 16.919 -12.218 0.596 1.00 63.72 98 ALA A CA 1
ATOM 701 C C . ALA A 1 98 ? 15.878 -12.270 1.727 1.00 63.72 98 ALA A C 1
ATOM 703 O O . ALA A 1 98 ? 15.756 -13.279 2.424 1.00 63.72 98 ALA A O 1
ATOM 704 N N . GLY A 1 99 ? 15.169 -11.165 1.934 1.00 65.00 99 GLY A N 1
ATOM 705 C CA . GLY A 1 99 ? 14.288 -10.927 3.080 1.00 65.00 99 GLY A CA 1
ATOM 706 C C . GLY A 1 99 ? 14.912 -10.047 4.162 1.00 65.00 99 GLY A C 1
ATOM 707 O O . GLY A 1 99 ? 14.210 -9.666 5.090 1.00 65.00 99 GLY A O 1
ATOM 708 N N . GLN A 1 100 ? 16.203 -9.710 4.050 1.00 79.50 100 GLN A N 1
ATOM 709 C CA . GLN A 1 100 ? 16.941 -8.874 5.007 1.00 79.50 100 GLN A CA 1
ATOM 710 C C . GLN A 1 100 ? 17.529 -7.599 4.390 1.00 79.50 100 GLN A C 1
ATOM 712 O O . GLN A 1 100 ? 18.165 -6.821 5.106 1.00 79.50 100 GLN A O 1
ATOM 717 N N . ASN A 1 101 ? 17.318 -7.349 3.095 1.00 89.56 101 ASN A N 1
ATOM 718 C CA . ASN A 1 101 ? 17.738 -6.094 2.476 1.00 89.56 101 ASN A CA 1
ATOM 719 C C . ASN A 1 101 ? 16.660 -5.025 2.724 1.00 89.56 101 ASN A C 1
ATOM 721 O O . ASN A 1 101 ? 15.556 -5.164 2.192 1.00 89.56 101 ASN A O 1
ATOM 725 N N . PRO A 1 102 ? 16.943 -3.978 3.519 1.00 92.31 102 PRO A N 1
ATOM 726 C CA . PRO A 1 102 ? 16.036 -2.845 3.605 1.00 92.31 102 PRO A CA 1
ATOM 727 C C . PRO A 1 102 ? 16.004 -2.143 2.245 1.00 92.31 102 PRO A C 1
ATOM 729 O O . PRO A 1 102 ? 17.054 -1.850 1.670 1.00 92.31 102 PRO A O 1
ATOM 732 N N . GLY A 1 103 ? 14.804 -1.911 1.731 1.00 94.62 103 GLY A N 1
ATOM 733 C CA . GLY A 1 103 ? 14.586 -1.129 0.527 1.00 94.62 103 GLY A CA 1
ATOM 734 C C . GLY A 1 103 ? 14.798 0.364 0.776 1.00 94.62 103 GLY A C 1
ATOM 735 O O . GLY A 1 103 ? 14.652 0.851 1.902 1.00 94.62 103 GLY A O 1
ATOM 736 N N . ASN A 1 104 ? 15.130 1.100 -0.282 1.00 97.00 104 ASN A N 1
ATOM 737 C CA . ASN A 1 104 ? 15.167 2.559 -0.249 1.00 97.00 104 ASN A CA 1
ATOM 738 C C . ASN A 1 104 ? 13.777 3.140 0.065 1.00 97.00 104 ASN A C 1
ATOM 740 O O . ASN A 1 104 ? 12.746 2.520 -0.203 1.00 97.00 104 ASN A O 1
ATOM 744 N N . TYR A 1 105 ? 13.762 4.344 0.636 1.00 96.75 105 TYR A N 1
ATOM 745 C CA . TYR A 1 105 ? 12.534 5.057 0.988 1.00 96.75 105 TYR A CA 1
ATOM 746 C C . TYR A 1 105 ? 11.662 5.348 -0.243 1.00 96.75 105 TYR A C 1
ATOM 748 O O . TYR A 1 105 ? 12.168 5.809 -1.265 1.00 96.75 105 TYR A O 1
ATOM 756 N N . PHE A 1 106 ? 10.348 5.182 -0.085 1.00 97.75 106 PHE A N 1
ATOM 757 C CA . PHE A 1 106 ? 9.327 5.734 -0.972 1.00 97.75 106 PHE A CA 1
ATOM 758 C C . PHE A 1 106 ? 8.084 6.140 -0.162 1.00 97.75 106 PHE A C 1
ATOM 760 O O . PHE A 1 106 ? 7.802 5.525 0.873 1.00 97.75 106 PHE A O 1
ATOM 767 N N . PRO A 1 107 ? 7.303 7.140 -0.610 1.00 97.81 107 PRO A N 1
ATOM 768 C CA . PRO A 1 107 ? 6.056 7.491 0.059 1.00 97.81 107 PRO A CA 1
ATOM 769 C C . PRO A 1 107 ? 5.021 6.364 -0.047 1.00 97.81 107 PRO A C 1
ATOM 771 O O . PRO A 1 107 ? 4.665 5.934 -1.142 1.00 97.81 107 PRO A O 1
ATOM 774 N N . THR A 1 108 ? 4.505 5.914 1.098 1.00 98.56 108 THR A N 1
ATOM 775 C CA . THR A 1 108 ? 3.251 5.149 1.161 1.00 98.56 108 THR A CA 1
ATOM 776 C C . THR A 1 108 ? 2.132 6.118 1.523 1.00 98.56 108 THR A C 1
ATOM 778 O O . THR A 1 108 ? 2.135 6.687 2.617 1.00 98.56 108 THR A O 1
ATOM 781 N N . TYR A 1 109 ? 1.204 6.331 0.594 1.00 98.44 109 TYR A N 1
ATOM 782 C CA . TYR A 1 109 ? 0.096 7.269 0.751 1.00 98.44 109 TYR A CA 1
ATOM 783 C C . TYR A 1 109 ? -1.061 6.607 1.489 1.00 98.44 109 TYR A C 1
ATOM 785 O O . TYR A 1 109 ? -1.410 5.480 1.151 1.00 98.44 109 TYR A O 1
ATOM 793 N N . TYR A 1 110 ? -1.681 7.284 2.451 1.00 98.25 110 TYR A N 1
ATOM 794 C CA . TYR A 1 110 ? -2.812 6.736 3.194 1.00 98.25 110 TYR A CA 1
ATOM 795 C C . TYR A 1 110 ? -4.084 7.577 3.065 1.00 98.25 110 TYR A C 1
ATOM 797 O O . TYR A 1 110 ? -4.032 8.803 2.961 1.00 98.25 110 TYR A O 1
ATOM 805 N N . GLU A 1 111 ? -5.223 6.892 3.126 1.00 97.00 111 GLU A N 1
ATOM 806 C CA . GLU A 1 111 ? -6.558 7.470 3.310 1.00 97.00 111 GLU A CA 1
ATOM 807 C C . GLU A 1 111 ? -7.317 6.594 4.306 1.00 97.00 111 GLU A C 1
ATOM 809 O O . GLU A 1 111 ? -7.187 5.369 4.275 1.00 97.00 111 GLU A O 1
ATOM 814 N N . THR A 1 112 ? -8.119 7.200 5.177 1.00 97.31 112 THR A N 1
ATOM 815 C CA . THR A 1 112 ? -9.004 6.468 6.089 1.00 97.31 112 THR A CA 1
ATOM 816 C C . THR A 1 112 ? -10.422 6.978 5.933 1.00 97.31 112 THR A C 1
ATOM 818 O O . THR A 1 112 ? -10.678 8.175 6.046 1.00 97.31 112 THR A O 1
ATOM 821 N N . VAL A 1 113 ? -11.354 6.058 5.696 1.00 96.62 113 VAL A N 1
ATOM 822 C CA . VAL A 1 113 ? -12.759 6.386 5.450 1.00 96.62 113 VAL A CA 1
ATOM 823 C C . VAL A 1 113 ? -13.671 5.497 6.280 1.00 96.62 113 VAL A C 1
ATOM 825 O O . VAL A 1 113 ? -13.376 4.324 6.510 1.00 96.62 113 VAL A O 1
ATOM 828 N N . GLN A 1 114 ? -14.792 6.056 6.731 1.00 96.75 114 GLN A N 1
ATOM 829 C CA . GLN A 1 114 ? -15.875 5.279 7.324 1.00 96.75 114 GLN A CA 1
ATOM 830 C C . GLN A 1 114 ? -16.861 4.880 6.226 1.00 96.75 114 GLN A C 1
ATOM 832 O O . GLN A 1 114 ? -17.341 5.728 5.474 1.00 96.75 114 GLN A O 1
ATOM 837 N N . CYS A 1 115 ? -17.175 3.593 6.142 1.00 96.94 115 CYS A N 1
ATOM 838 C CA . CYS A 1 115 ? -18.099 3.049 5.159 1.00 96.94 115 CYS A CA 1
ATOM 839 C C . CYS A 1 115 ? -19.508 2.869 5.741 1.00 96.94 115 CYS A C 1
ATOM 841 O O . CYS A 1 115 ? -19.705 2.716 6.947 1.00 96.94 115 CYS A O 1
ATOM 843 N N . ASN A 1 116 ? -20.514 2.826 4.861 1.00 95.06 116 ASN A N 1
ATOM 844 C CA . ASN A 1 116 ? -21.928 2.676 5.244 1.00 95.06 116 ASN A CA 1
ATOM 845 C C . ASN A 1 116 ? -22.255 1.326 5.911 1.00 95.06 116 ASN A C 1
ATOM 847 O O . ASN A 1 116 ? -23.320 1.178 6.508 1.00 95.06 116 ASN A O 1
ATOM 851 N N . ASP A 1 117 ? -21.359 0.344 5.803 1.00 95.25 117 ASP A N 1
ATOM 852 C CA . ASP A 1 117 ? -21.448 -0.952 6.483 1.00 95.25 117 ASP A CA 1
ATOM 853 C C . ASP A 1 117 ? -20.990 -0.895 7.955 1.00 95.25 117 ASP A C 1
ATOM 855 O O . ASP A 1 117 ? -20.971 -1.920 8.635 1.00 95.25 117 ASP A O 1
ATOM 859 N N . GLY A 1 118 ? -20.640 0.294 8.457 1.00 95.19 118 GLY A N 1
ATOM 860 C CA . GLY A 1 118 ? -20.181 0.505 9.827 1.00 95.19 118 GLY A CA 1
ATOM 861 C C . GLY A 1 118 ? -18.716 0.131 10.054 1.00 95.19 118 GLY A C 1
ATOM 862 O O . GLY A 1 118 ? -18.290 0.082 11.205 1.00 95.19 118 GLY A O 1
ATOM 863 N N . THR A 1 119 ? -17.949 -0.133 8.994 1.00 97.81 119 THR A N 1
ATOM 864 C CA . THR A 1 119 ? -16.503 -0.387 9.069 1.00 97.81 119 THR A CA 1
ATOM 865 C C . THR A 1 119 ? -15.694 0.871 8.773 1.00 97.81 119 THR A C 1
ATOM 867 O O . THR A 1 119 ? -16.166 1.779 8.086 1.00 97.81 119 THR A O 1
ATOM 870 N N . TYR A 1 120 ? -14.453 0.911 9.258 1.00 98.38 120 TYR A N 1
ATOM 871 C CA . TYR A 1 120 ? -13.445 1.824 8.719 1.00 98.38 120 TYR A CA 1
ATOM 872 C C . TYR A 1 120 ? -12.573 1.079 7.712 1.00 98.38 120 TYR A C 1
ATOM 874 O O . TYR A 1 120 ? -12.263 -0.099 7.900 1.00 98.38 120 TYR A O 1
ATOM 882 N N . ARG A 1 121 ? -12.152 1.759 6.648 1.00 98.12 121 ARG A N 1
ATOM 883 C CA . ARG A 1 121 ? -11.179 1.245 5.682 1.00 98.12 121 ARG A CA 1
ATOM 884 C C . ARG A 1 121 ? -10.009 2.208 5.627 1.00 98.12 121 ARG A C 1
ATOM 886 O O . ARG A 1 121 ? -10.206 3.388 5.350 1.00 98.12 121 ARG A O 1
ATOM 893 N N . THR A 1 122 ? -8.815 1.695 5.894 1.00 98.50 122 THR A N 1
ATOM 894 C CA . THR A 1 122 ? -7.571 2.447 5.725 1.00 98.50 122 THR A CA 1
ATOM 895 C C . THR A 1 122 ? -6.836 1.901 4.516 1.00 98.50 122 THR A C 1
ATOM 897 O O . THR A 1 122 ? -6.420 0.742 4.521 1.00 98.50 122 THR A O 1
ATOM 900 N N . THR A 1 123 ? -6.712 2.708 3.467 1.00 98.38 123 THR A N 1
ATOM 901 C CA . THR A 1 123 ? -5.987 2.346 2.248 1.00 98.38 123 THR A CA 1
ATOM 902 C C . THR A 1 123 ? -4.548 2.815 2.319 1.00 98.38 123 THR A C 1
ATOM 904 O O . THR A 1 123 ? -4.286 3.901 2.826 1.00 98.38 123 THR A O 1
ATOM 907 N N . TYR A 1 124 ? -3.642 2.032 1.745 1.00 98.75 124 TYR A N 1
ATOM 908 C CA . TYR A 1 124 ? -2.230 2.350 1.574 1.00 98.75 124 TYR A CA 1
ATOM 909 C C . TYR A 1 124 ? -1.899 2.207 0.099 1.00 98.75 124 TYR A C 1
ATOM 911 O O . TYR A 1 124 ? -2.043 1.108 -0.432 1.00 98.75 124 TYR A O 1
ATOM 919 N N . SER A 1 125 ? -1.484 3.293 -0.544 1.00 98.50 125 SER A N 1
ATOM 920 C CA . SER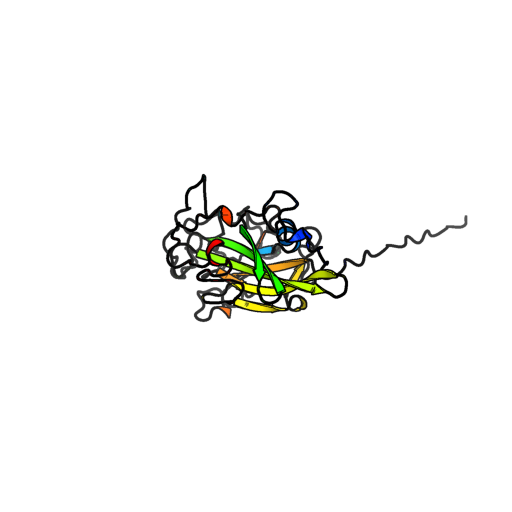 A 1 125 ? -1.201 3.344 -1.978 1.00 98.50 125 SER A CA 1
ATOM 921 C C . SER A 1 125 ? 0.270 3.654 -2.233 1.00 98.50 125 SER A C 1
ATOM 923 O O . SER A 1 125 ? 0.881 4.435 -1.499 1.00 98.50 125 SER A O 1
ATOM 925 N N . ILE A 1 126 ? 0.828 3.067 -3.283 1.00 98.62 126 ILE A N 1
ATOM 926 C CA . ILE A 1 126 ? 2.202 3.269 -3.746 1.00 98.62 126 ILE A CA 1
ATOM 927 C C . ILE A 1 126 ? 2.186 3.515 -5.256 1.00 98.62 126 ILE A C 1
ATOM 929 O O . ILE A 1 126 ? 1.322 2.999 -5.961 1.00 98.62 126 ILE A O 1
ATOM 933 N N . TYR A 1 127 ? 3.126 4.323 -5.740 1.00 98.56 127 TYR A N 1
ATOM 934 C CA . TYR A 1 127 ? 3.185 4.738 -7.139 1.00 98.56 127 TYR A CA 1
ATOM 935 C C . TYR A 1 127 ? 4.433 4.206 -7.831 1.00 98.56 127 TYR A C 1
ATOM 937 O O . TYR A 1 127 ? 5.541 4.330 -7.304 1.00 98.56 127 TYR A O 1
ATOM 945 N N . PHE A 1 128 ? 4.249 3.712 -9.051 1.00 98.31 128 PHE A N 1
ATOM 946 C CA . PHE A 1 128 ? 5.303 3.318 -9.975 1.00 98.31 128 PHE A CA 1
ATOM 947 C C . PHE A 1 128 ? 5.205 4.151 -11.252 1.00 98.31 128 PHE A C 1
ATOM 949 O O . PHE A 1 128 ? 4.136 4.614 -11.657 1.00 98.31 128 PHE A O 1
ATOM 956 N N . ARG A 1 129 ? 6.333 4.358 -11.933 1.00 97.25 129 ARG A N 1
ATOM 957 C CA . ARG A 1 129 ? 6.330 5.161 -13.165 1.00 97.25 129 ARG A CA 1
ATOM 958 C C . ARG A 1 129 ? 5.761 4.424 -14.375 1.00 97.25 129 ARG A C 1
ATOM 960 O O . ARG A 1 129 ? 5.383 5.087 -15.344 1.00 97.25 129 ARG A O 1
ATOM 967 N N . HIS A 1 130 ? 5.687 3.103 -14.317 1.00 97.00 130 HIS A N 1
ATOM 968 C CA . HIS A 1 130 ? 5.049 2.224 -15.289 1.00 97.00 130 HIS A CA 1
ATOM 969 C C . HIS A 1 130 ? 4.817 0.857 -14.650 1.00 97.00 130 HIS A C 1
ATOM 971 O O . HIS A 1 130 ? 5.365 0.592 -13.584 1.00 97.00 130 HIS A O 1
ATOM 977 N N . ASP A 1 131 ? 4.089 0.004 -15.355 1.00 94.12 131 ASP A N 1
ATOM 978 C CA . ASP A 1 131 ? 4.118 -1.450 -15.222 1.00 94.12 131 ASP A CA 1
ATOM 979 C C . ASP A 1 131 ? 4.346 -2.079 -16.621 1.00 94.12 131 ASP A C 1
ATOM 981 O O . ASP A 1 131 ? 4.596 -1.376 -17.612 1.00 94.12 131 ASP A O 1
ATOM 985 N N . SER A 1 132 ? 4.220 -3.402 -16.749 1.00 94.12 132 SER A N 1
ATOM 986 C CA . SER A 1 132 ? 4.342 -4.080 -18.045 1.00 94.12 132 SER A CA 1
ATOM 987 C C . SER A 1 132 ? 3.212 -3.760 -19.039 1.00 94.12 132 SER A C 1
ATOM 989 O O . SER A 1 132 ? 3.306 -4.162 -20.205 1.00 94.12 132 SER A O 1
ATOM 991 N N . GLY A 1 133 ? 2.131 -3.093 -18.623 1.00 92.00 133 GLY A N 1
ATOM 992 C CA . GLY A 1 133 ? 0.959 -2.784 -19.443 1.00 92.00 133 GLY A CA 1
ATOM 993 C C . GLY A 1 133 ? 0.859 -1.323 -19.890 1.00 92.00 133 GLY A C 1
ATOM 994 O O . GLY A 1 133 ? 0.492 -1.066 -21.041 1.00 92.00 133 GLY A O 1
ATOM 995 N N . HIS A 1 134 ? 1.181 -0.371 -19.016 1.00 94.38 134 HIS A N 1
ATOM 996 C CA . HIS A 1 134 ? 0.931 1.053 -19.207 1.00 94.38 134 HIS A CA 1
ATOM 997 C C . HIS A 1 134 ? 1.929 1.977 -18.494 1.00 94.38 134 HIS A C 1
ATOM 999 O O . HIS A 1 134 ? 2.770 1.598 -17.684 1.00 94.38 134 HIS A O 1
ATOM 1005 N N . THR A 1 135 ? 1.842 3.253 -18.868 1.00 96.62 135 THR A N 1
ATOM 1006 C CA . THR A 1 135 ? 2.570 4.356 -18.241 1.00 96.62 135 THR A CA 1
ATOM 1007 C C . THR A 1 135 ? 1.855 4.810 -16.982 1.00 96.62 135 THR A C 1
ATOM 1009 O O . THR A 1 135 ? 0.648 5.033 -17.028 1.00 96.62 135 THR A O 1
ATOM 1012 N N . ASN A 1 136 ? 2.630 5.081 -15.926 1.00 96.94 136 ASN A N 1
ATOM 1013 C CA . ASN A 1 136 ? 2.170 5.197 -14.542 1.00 96.94 136 ASN A CA 1
ATOM 1014 C C . ASN A 1 136 ? 1.545 3.904 -14.045 1.00 96.94 136 ASN A C 1
ATOM 1016 O O . ASN A 1 136 ? 0.914 3.182 -14.807 1.00 96.94 136 ASN A O 1
ATOM 1020 N N . ASP A 1 137 ? 1.667 3.667 -12.753 1.00 97.31 137 ASP A N 1
ATOM 1021 C CA . ASP A 1 137 ? 0.917 2.619 -12.096 1.00 97.31 137 ASP A CA 1
ATOM 1022 C C . ASP A 1 137 ? 0.702 2.963 -10.619 1.00 97.31 137 ASP A C 1
ATOM 1024 O O . ASP A 1 137 ? 1.545 3.603 -9.981 1.00 97.31 137 ASP A O 1
ATOM 1028 N N . TRP A 1 138 ? -0.470 2.605 -10.108 1.00 97.62 138 TRP A N 1
ATOM 1029 C CA . TRP A 1 138 ? -0.894 2.862 -8.739 1.00 97.62 138 TRP A CA 1
ATOM 1030 C C . TRP A 1 138 ? -1.415 1.572 -8.149 1.00 97.62 138 TRP A C 1
ATOM 1032 O O . TRP A 1 138 ? -2.432 1.039 -8.583 1.00 97.62 138 TRP A O 1
ATOM 1042 N N . GLU A 1 139 ? -0.764 1.132 -7.087 1.00 97.50 139 GLU A N 1
ATOM 1043 C CA . GLU A 1 139 ? -1.184 -0.058 -6.375 1.00 97.50 139 GLU A CA 1
ATOM 1044 C C . GLU A 1 139 ? -1.570 0.279 -4.958 1.00 97.50 139 GLU A C 1
ATOM 1046 O O . GLU A 1 139 ? -0.993 1.171 -4.331 1.00 97.50 139 GLU A O 1
ATOM 1051 N N . HIS A 1 140 ? -2.530 -0.467 -4.427 1.00 97.62 140 HIS A N 1
ATOM 1052 C CA . HIS A 1 140 ? -3.000 -0.251 -3.073 1.00 97.62 140 HIS A CA 1
ATOM 1053 C C . HIS A 1 140 ? -3.329 -1.545 -2.349 1.00 97.62 140 HIS A C 1
ATOM 1055 O O . HIS A 1 140 ? -3.623 -2.593 -2.926 1.00 97.62 140 HIS A O 1
ATOM 1061 N N . ILE A 1 141 ? -3.366 -1.436 -1.029 1.00 98.19 141 ILE A N 1
ATOM 1062 C CA . ILE A 1 141 ? -4.112 -2.354 -0.176 1.00 98.19 141 ILE A CA 1
ATOM 1063 C C . ILE A 1 141 ? -5.076 -1.561 0.695 1.00 98.19 141 ILE A C 1
ATOM 1065 O O . ILE A 1 141 ? -4.852 -0.380 0.950 1.00 98.19 141 ILE A O 1
ATOM 1069 N N . ALA A 1 142 ? -6.110 -2.213 1.211 1.00 98.44 142 ALA A N 1
ATOM 1070 C CA . ALA A 1 142 ? -6.945 -1.664 2.268 1.00 98.44 142 ALA A CA 1
ATOM 1071 C C . ALA A 1 142 ? -7.000 -2.613 3.461 1.00 98.44 142 ALA A C 1
ATOM 1073 O O . ALA A 1 142 ? -7.207 -3.816 3.299 1.00 98.44 142 ALA A O 1
ATOM 1074 N N . VAL A 1 143 ? -6.867 -2.059 4.659 1.00 98.62 143 VAL A N 1
ATOM 1075 C CA . VAL A 1 143 ? -7.181 -2.742 5.912 1.00 98.62 143 VAL A CA 1
ATOM 1076 C C . VAL A 1 143 ? -8.609 -2.377 6.283 1.00 98.62 143 VAL A C 1
ATOM 1078 O O . VAL A 1 143 ? -8.936 -1.199 6.432 1.00 98.62 143 VAL A O 1
ATOM 1081 N N . VAL A 1 144 ? -9.465 -3.387 6.423 1.00 98.62 144 VAL A N 1
ATOM 1082 C CA . VAL A 1 144 ? -10.825 -3.203 6.934 1.00 98.62 144 VAL A CA 1
ATOM 1083 C C . VAL A 1 144 ? -10.812 -3.403 8.441 1.00 98.62 144 VAL A C 1
ATOM 1085 O O . VAL A 1 144 ? -10.345 -4.430 8.937 1.00 98.62 144 VAL A O 1
ATOM 1088 N N . TRP A 1 145 ? -11.360 -2.431 9.157 1.00 98.62 145 TRP A N 1
ATOM 1089 C CA . TRP A 1 145 ? -11.460 -2.416 10.604 1.00 98.62 145 TRP A CA 1
ATOM 1090 C C . TRP A 1 145 ? -12.896 -2.649 11.047 1.00 98.62 145 TRP A C 1
ATOM 1092 O O . TRP A 1 145 ? -13.826 -2.001 10.561 1.00 98.62 145 TRP A O 1
ATOM 1102 N N . VAL A 1 146 ? -13.066 -3.535 12.023 1.00 98.12 146 VAL A N 1
ATOM 1103 C CA . VAL A 1 146 ? -14.358 -3.819 12.652 1.00 98.12 146 VAL A CA 1
ATOM 1104 C C . VAL A 1 146 ? -14.287 -3.546 14.145 1.00 98.12 146 VAL A C 1
ATOM 1106 O O . VAL A 1 146 ? -13.261 -3.772 14.796 1.00 98.12 146 VAL A O 1
ATOM 1109 N N . ARG A 1 147 ? -15.396 -3.054 14.691 1.00 97.44 147 ARG A N 1
ATOM 1110 C CA . ARG A 1 147 ? -15.546 -2.842 16.126 1.00 97.44 147 ARG A CA 1
ATOM 1111 C C . ARG A 1 147 ? -15.785 -4.178 16.823 1.00 97.44 147 ARG A C 1
ATOM 1113 O O . ARG A 1 147 ? -16.611 -4.966 16.377 1.00 97.44 147 ARG A O 1
ATOM 1120 N N . ASN A 1 148 ? -15.089 -4.405 17.929 1.00 94.50 148 ASN A N 1
ATOM 1121 C CA . ASN A 1 148 ? -15.249 -5.586 18.772 1.00 94.50 148 ASN A CA 1
ATOM 1122 C C . ASN A 1 148 ? -16.063 -5.270 20.031 1.00 94.50 148 ASN A C 1
ATOM 1124 O O . ASN A 1 148 ? -16.265 -4.107 20.388 1.00 94.50 148 ASN A O 1
ATOM 1128 N N . ASP A 1 149 ? -16.470 -6.323 20.740 1.00 94.31 149 ASP A N 1
ATOM 1129 C CA . ASP A 1 149 ? -17.273 -6.243 21.968 1.00 94.31 149 ASP A CA 1
ATOM 1130 C C . ASP A 1 149 ? -16.592 -5.458 23.101 1.00 94.31 149 ASP A C 1
ATOM 1132 O O . ASP A 1 149 ? -17.262 -4.877 23.952 1.00 94.31 149 ASP A O 1
ATOM 1136 N N . ASP A 1 150 ? -15.257 -5.403 23.104 1.00 93.31 150 ASP A N 1
ATOM 1137 C CA . ASP A 1 150 ? -14.468 -4.616 24.060 1.00 93.31 150 ASP A CA 1
ATOM 1138 C C . ASP A 1 150 ? -14.411 -3.115 23.721 1.00 93.31 150 ASP A C 1
ATOM 1140 O O . ASP A 1 150 ? -13.732 -2.345 24.400 1.00 93.31 150 ASP A O 1
ATOM 1144 N N . GLY A 1 151 ? -15.124 -2.690 22.676 1.00 94.44 151 GLY A N 1
ATOM 1145 C CA . GLY A 1 151 ? -15.191 -1.308 22.220 1.00 94.44 151 GLY A CA 1
ATOM 1146 C C . GLY A 1 151 ? -13.998 -0.862 21.376 1.00 94.44 151 GLY A C 1
ATOM 1147 O O . GLY A 1 151 ? -14.017 0.276 20.905 1.00 94.44 151 GLY A O 1
ATOM 1148 N N . THR A 1 152 ? -13.001 -1.725 21.152 1.00 97.31 152 THR A N 1
ATOM 1149 C CA . THR A 1 152 ? -11.840 -1.437 20.298 1.00 97.31 152 THR A CA 1
ATOM 1150 C C . THR A 1 152 ? -12.071 -1.875 18.854 1.00 97.31 152 THR A C 1
ATOM 1152 O O . THR A 1 152 ? -12.895 -2.747 18.562 1.00 97.31 152 THR A O 1
ATOM 1155 N N . TRP A 1 153 ? -11.313 -1.291 17.936 1.00 98.19 153 TRP A N 1
ATOM 1156 C CA . TRP A 1 153 ? -11.319 -1.643 16.523 1.00 98.19 153 TRP A CA 1
ATOM 1157 C C . TRP A 1 153 ? -10.127 -2.527 16.194 1.00 98.19 153 TRP A C 1
ATOM 1159 O O . TRP A 1 153 ? -9.002 -2.220 16.580 1.00 98.19 153 TRP A O 1
ATOM 1169 N N . ARG A 1 154 ? -10.370 -3.624 15.477 1.00 97.88 154 ARG A N 1
ATOM 1170 C CA . ARG A 1 154 ? -9.319 -4.549 15.031 1.00 97.88 154 ARG A CA 1
ATOM 1171 C C . ARG A 1 154 ? -9.401 -4.780 13.538 1.00 97.88 154 ARG A C 1
ATOM 1173 O O . ARG A 1 154 ? -10.449 -4.589 12.922 1.00 97.88 154 ARG A O 1
ATOM 1180 N N . ARG A 1 155 ? -8.279 -5.223 12.988 1.00 98.12 155 ARG A N 1
ATOM 1181 C CA . ARG A 1 155 ? -8.130 -5.570 11.580 1.00 98.12 155 ARG A CA 1
ATOM 1182 C C . ARG A 1 155 ? -8.913 -6.853 11.328 1.00 98.12 155 ARG A C 1
ATOM 1184 O O . ARG A 1 155 ? -8.674 -7.859 11.991 1.00 98.12 155 ARG A O 1
ATOM 1191 N N . ASP A 1 156 ? -9.865 -6.799 10.412 1.00 97.94 156 ASP A N 1
ATOM 1192 C CA . ASP A 1 156 ? -10.729 -7.927 10.051 1.00 97.94 156 ASP A CA 1
ATOM 1193 C C . ASP A 1 156 ? -10.188 -8.666 8.828 1.00 97.94 156 ASP A C 1
ATOM 1195 O O . ASP A 1 156 ? -10.065 -9.892 8.814 1.00 97.94 156 ASP A O 1
ATOM 1199 N N . ARG A 1 157 ? -9.833 -7.901 7.792 1.00 98.12 157 ARG A N 1
ATOM 1200 C CA . ARG A 1 157 ? -9.387 -8.421 6.500 1.00 98.12 157 ARG A CA 1
ATOM 1201 C C . ARG A 1 157 ? -8.583 -7.390 5.717 1.00 98.12 157 ARG A C 1
ATOM 1203 O O . ARG A 1 157 ? -8.691 -6.186 5.952 1.00 98.12 157 ARG A O 1
ATOM 1210 N N . LEU A 1 158 ? -7.820 -7.895 4.758 1.00 98.25 158 LEU A N 1
ATOM 1211 C CA . LEU A 1 158 ? -7.170 -7.136 3.702 1.00 98.25 158 LEU A CA 1
ATOM 1212 C C . LEU A 1 158 ? -8.001 -7.171 2.422 1.00 98.25 158 LEU A C 1
ATOM 1214 O O . LEU A 1 158 ? -8.539 -8.219 2.058 1.00 98.25 158 LEU A O 1
ATOM 1218 N N . LEU A 1 159 ? -8.026 -6.042 1.722 1.00 97.94 159 LEU A N 1
ATOM 1219 C CA . LEU A 1 159 ? -8.369 -5.943 0.307 1.00 97.94 159 LEU A CA 1
ATOM 1220 C C . LEU A 1 159 ? -7.069 -5.642 -0.440 1.00 97.94 159 LEU A C 1
ATOM 1222 O O . LEU A 1 159 ? -6.517 -4.554 -0.302 1.00 97.94 159 LEU A O 1
ATOM 1226 N N . LEU A 1 160 ? -6.541 -6.611 -1.175 1.00 97.38 160 LEU A N 1
ATOM 1227 C CA . LEU A 1 160 ? -5.280 -6.470 -1.899 1.00 97.38 160 LEU A CA 1
ATOM 1228 C C . LEU A 1 160 ? -5.578 -6.051 -3.336 1.00 97.38 160 LEU A C 1
ATOM 1230 O O . LEU A 1 160 ? -6.354 -6.747 -3.990 1.00 97.38 160 LEU A O 1
ATOM 1234 N N . GLY A 1 161 ? -4.998 -4.947 -3.809 1.00 94.56 161 GLY A N 1
ATOM 1235 C CA . GLY A 1 161 ? -5.152 -4.463 -5.180 1.00 94.56 161 GLY A CA 1
ATOM 1236 C C . GLY A 1 161 ? -4.797 -5.538 -6.206 1.00 94.56 161 GLY A C 1
ATOM 1237 O O . GLY A 1 161 ? -3.778 -6.222 -6.097 1.00 94.56 161 GLY A O 1
ATOM 1238 N N . GLN A 1 162 ? -5.708 -5.750 -7.150 1.00 89.69 162 GLN A N 1
ATOM 1239 C CA . GLN A 1 162 ? -5.585 -6.718 -8.231 1.00 89.69 162 GLN A CA 1
ATOM 1240 C C . GLN A 1 162 ? -6.210 -6.101 -9.472 1.00 89.69 162 GLN A C 1
ATOM 1242 O O . GLN A 1 162 ? -7.431 -6.145 -9.561 1.00 89.69 162 GLN A O 1
ATOM 1247 N N . HIS A 1 163 ? -5.440 -5.575 -10.428 1.00 80.06 163 HIS A N 1
ATOM 1248 C CA . HIS A 1 163 ? -5.909 -5.146 -11.762 1.00 80.06 163 HIS A CA 1
ATOM 1249 C C . HIS A 1 163 ? -7.279 -4.423 -11.791 1.00 80.06 163 HIS A C 1
ATOM 1251 O O . HIS A 1 163 ? -7.360 -3.203 -11.838 1.00 80.06 163 HIS A O 1
ATOM 1257 N N . LYS A 1 164 ? -8.396 -5.173 -11.781 1.00 78.69 164 LYS A N 1
ATOM 1258 C CA . LYS A 1 164 ? -9.788 -4.680 -11.837 1.00 78.69 164 LYS A CA 1
ATOM 1259 C C . LYS A 1 164 ? -10.600 -4.794 -10.533 1.00 78.69 164 LYS A C 1
ATOM 1261 O O . LYS A 1 164 ? -11.820 -4.634 -10.579 1.00 78.69 164 LYS A O 1
ATOM 1266 N N . GLY A 1 165 ? -9.983 -5.092 -9.397 1.00 89.00 165 GLY A N 1
ATOM 1267 C CA . GLY A 1 165 ? -10.662 -5.254 -8.112 1.00 89.00 165 GLY A CA 1
ATOM 1268 C C . GLY A 1 165 ? -9.699 -5.619 -6.990 1.00 89.00 165 GLY A C 1
ATOM 1269 O O . GLY A 1 165 ? -8.550 -5.178 -6.979 1.00 89.00 165 GLY A O 1
ATOM 1270 N N . HIS A 1 166 ? -10.168 -6.441 -6.050 1.00 93.50 166 HIS A N 1
ATOM 1271 C CA . HIS A 1 166 ? -9.367 -6.835 -4.898 1.00 93.50 166 HIS A CA 1
ATOM 1272 C C . HIS A 1 166 ? -9.439 -8.328 -4.620 1.00 93.50 166 HIS A C 1
ATOM 1274 O O . HIS A 1 166 ? -10.499 -8.954 -4.702 1.00 93.50 166 HIS A O 1
ATOM 1280 N N . GLN A 1 167 ? -8.310 -8.890 -4.199 1.00 94.88 167 GLN A N 1
ATOM 1281 C CA . GLN A 1 167 ? -8.316 -10.145 -3.463 1.00 94.88 167 GLN A CA 1
ATOM 1282 C C . GLN A 1 167 ? -8.631 -9.844 -1.995 1.00 94.88 167 GLN A C 1
ATOM 1284 O O . GLN A 1 167 ? -7.889 -9.126 -1.327 1.00 94.88 167 GLN A O 1
ATOM 1289 N N . THR A 1 168 ? -9.702 -10.441 -1.475 1.00 96.75 168 THR A N 1
ATOM 1290 C CA . THR A 1 168 ? -10.056 -10.344 -0.054 1.00 96.75 168 THR A CA 1
ATOM 1291 C C . THR A 1 168 ? -9.416 -11.477 0.741 1.00 96.75 168 THR A C 1
ATOM 1293 O O . THR A 1 168 ? -9.556 -12.645 0.375 1.00 96.75 168 THR A O 1
ATOM 1296 N N . VAL A 1 169 ? -8.749 -11.144 1.847 1.00 97.69 169 VAL A N 1
ATOM 1297 C CA . VAL A 1 169 ? -8.079 -12.111 2.731 1.00 97.69 169 VAL A CA 1
ATOM 1298 C C . VAL A 1 169 ? -8.387 -11.767 4.182 1.00 97.69 169 VAL A C 1
ATOM 1300 O O . VAL A 1 169 ? -8.078 -10.663 4.621 1.00 97.69 169 VAL A O 1
ATOM 1303 N N . SER A 1 170 ? -8.971 -12.692 4.945 1.00 98.06 170 SER A N 1
ATOM 1304 C CA . SER A 1 170 ? -9.163 -12.508 6.390 1.00 98.06 170 SER A CA 1
ATOM 1305 C C . SER A 1 170 ? -7.825 -12.275 7.095 1.00 98.06 170 SER A C 1
ATOM 1307 O O . SER A 1 170 ? -6.810 -12.856 6.712 1.00 98.06 170 SER A O 1
ATOM 1309 N N . TRP A 1 171 ? -7.803 -11.440 8.136 1.00 97.69 171 TRP A N 1
ATOM 1310 C CA . TRP A 1 171 ? -6.553 -11.018 8.777 1.00 97.69 171 TRP A CA 1
ATOM 1311 C C . TRP A 1 171 ? -5.716 -12.202 9.289 1.00 97.69 171 TRP A C 1
ATOM 1313 O O . TRP A 1 171 ? -4.523 -12.282 9.002 1.00 97.69 171 TRP A O 1
ATOM 1323 N N . GLY A 1 172 ? -6.348 -13.189 9.932 1.00 96.19 172 GLY A N 1
ATOM 1324 C CA . GLY A 1 172 ? -5.660 -14.406 10.394 1.00 96.19 172 GLY A CA 1
ATOM 1325 C C . GLY A 1 172 ? -5.130 -15.314 9.274 1.00 96.19 172 GLY A C 1
ATOM 1326 O O . GLY A 1 172 ? -4.194 -16.099 9.473 1.00 96.19 172 GLY A O 1
ATOM 1327 N N . ASP A 1 173 ? -5.645 -15.165 8.052 1.00 97.44 173 ASP A N 1
ATOM 1328 C CA . ASP A 1 173 ? -5.211 -15.941 6.888 1.00 97.44 173 ASP A CA 1
ATOM 1329 C C . ASP A 1 173 ? -4.006 -15.317 6.165 1.00 97.44 173 ASP A C 1
ATOM 1331 O O . ASP A 1 173 ? -3.296 -16.019 5.435 1.00 97.44 173 ASP A O 1
ATOM 1335 N N . VAL A 1 174 ? -3.675 -14.047 6.429 1.00 98.06 174 VAL A N 1
ATOM 1336 C CA . VAL A 1 174 ? -2.474 -13.368 5.898 1.00 98.06 174 VAL A CA 1
ATOM 1337 C C . VAL A 1 174 ? -1.230 -14.200 6.204 1.00 98.06 174 VAL A C 1
ATOM 1339 O O . VAL A 1 174 ? -1.032 -14.585 7.349 1.00 98.06 174 VAL A O 1
ATOM 1342 N N . GLN A 1 175 ? -0.401 -14.549 5.208 1.00 96.50 175 GLN A N 1
ATOM 1343 C CA . GLN A 1 175 ? 0.631 -15.589 5.381 1.00 96.50 175 GLN A CA 1
ATOM 1344 C C . GLN A 1 175 ? 1.628 -15.236 6.485 1.00 96.50 175 GLN A C 1
ATOM 1346 O O . GLN A 1 175 ? 2.009 -16.106 7.267 1.00 96.50 175 GLN A O 1
ATOM 1351 N N . ASN A 1 176 ? 2.026 -13.966 6.520 1.00 96.38 176 ASN A N 1
ATOM 1352 C CA . ASN A 1 176 ? 2.988 -13.432 7.460 1.00 96.38 176 ASN A CA 1
ATOM 1353 C C . ASN A 1 176 ? 2.521 -12.052 7.927 1.00 96.38 176 ASN A C 1
ATOM 1355 O O . ASN A 1 176 ? 2.211 -11.178 7.118 1.00 96.38 176 ASN A O 1
ATOM 1359 N N . THR A 1 177 ? 2.532 -11.852 9.233 1.00 96.88 177 THR A N 1
ATOM 1360 C CA . THR A 1 177 ? 2.295 -10.572 9.899 1.00 96.88 177 THR A CA 1
ATOM 1361 C C . THR A 1 177 ? 3.433 -10.316 10.884 1.00 96.88 177 THR A C 1
ATOM 1363 O O . THR A 1 177 ? 4.113 -11.259 11.293 1.00 96.88 177 THR A O 1
ATOM 1366 N N . VAL A 1 178 ? 3.669 -9.055 11.237 1.00 95.19 178 VAL A N 1
ATOM 1367 C CA . VAL A 1 178 ? 4.721 -8.596 12.164 1.00 95.19 178 VAL A CA 1
ATOM 1368 C C . VAL A 1 178 ? 4.166 -7.497 13.067 1.00 95.19 178 VAL A C 1
ATOM 1370 O O . VAL A 1 178 ? 3.169 -6.874 12.716 1.00 95.19 178 VAL A O 1
ATOM 1373 N N . ASN A 1 179 ? 4.758 -7.267 14.234 1.00 93.75 179 ASN A N 1
ATOM 1374 C CA . ASN A 1 179 ? 4.413 -6.128 15.093 1.00 93.75 179 ASN A CA 1
ATOM 1375 C C . ASN A 1 179 ? 5.290 -4.907 14.800 1.00 93.75 179 ASN A C 1
ATOM 1377 O O . ASN A 1 179 ? 4.938 -3.799 15.183 1.00 93.75 179 ASN A O 1
ATOM 1381 N N . GLY A 1 180 ? 6.423 -5.091 14.120 1.00 90.81 180 GLY A N 1
ATOM 1382 C CA . GLY A 1 180 ? 7.276 -3.994 13.692 1.00 90.81 180 GLY A CA 1
ATOM 1383 C C . GLY A 1 180 ? 8.662 -4.469 13.278 1.00 90.81 180 GLY A C 1
ATOM 1384 O O . GLY A 1 180 ? 8.836 -5.557 12.733 1.00 90.81 180 GLY A O 1
ATOM 1385 N N . ILE A 1 181 ? 9.667 -3.631 13.536 1.00 87.88 181 ILE A N 1
ATOM 1386 C CA . ILE A 1 181 ? 11.058 -3.893 13.147 1.00 87.88 181 ILE A CA 1
ATOM 1387 C C . ILE A 1 181 ? 11.697 -5.047 13.941 1.00 87.88 181 ILE A C 1
ATOM 1389 O O . ILE A 1 181 ? 12.569 -5.741 13.424 1.00 87.88 181 ILE A O 1
ATOM 1393 N N . ASP A 1 182 ? 11.252 -5.279 15.179 1.00 90.06 182 ASP A N 1
ATOM 1394 C CA . ASP A 1 182 ? 11.855 -6.266 16.086 1.00 90.06 182 ASP A CA 1
ATOM 1395 C C . ASP A 1 182 ? 11.564 -7.714 15.670 1.00 90.06 182 ASP A C 1
ATOM 1397 O O . ASP A 1 182 ? 12.343 -8.620 15.964 1.00 90.06 182 ASP A O 1
ATOM 1401 N N . ASP A 1 183 ? 10.457 -7.936 14.962 1.00 92.00 183 ASP A N 1
ATOM 1402 C CA . ASP A 1 183 ? 10.006 -9.247 14.498 1.00 92.00 183 ASP A CA 1
ATOM 1403 C C . ASP A 1 183 ? 9.815 -9.298 12.972 1.00 92.00 183 ASP A C 1
ATOM 1405 O O . ASP A 1 183 ? 9.214 -10.230 12.433 1.00 92.00 183 ASP A O 1
ATOM 1409 N N . GLN A 1 184 ? 10.386 -8.324 12.254 1.00 90.31 184 GLN A N 1
ATOM 1410 C CA . GLN A 1 184 ? 10.218 -8.154 10.811 1.00 90.31 184 GLN A CA 1
ATOM 1411 C C . GLN A 1 184 ? 10.677 -9.347 9.969 1.00 90.31 184 GLN A C 1
ATOM 1413 O O . GLN A 1 184 ? 10.216 -9.521 8.845 1.00 90.31 184 GLN A O 1
ATOM 1418 N N . PHE A 1 185 ? 11.567 -10.197 10.483 1.00 90.12 185 PHE A N 1
ATOM 1419 C CA . PHE A 1 185 ? 12.090 -11.352 9.747 1.00 90.12 185 PHE A CA 1
ATOM 1420 C C . PHE A 1 185 ? 11.320 -12.647 10.009 1.00 90.12 185 PHE A C 1
ATOM 1422 O O . PHE A 1 185 ? 11.544 -13.632 9.301 1.00 90.12 185 PHE A O 1
ATOM 1429 N N . ASP A 1 186 ? 10.368 -12.637 10.942 1.00 91.19 186 ASP A N 1
ATOM 1430 C CA . ASP A 1 186 ? 9.573 -13.815 11.275 1.00 91.19 186 ASP A CA 1
ATOM 1431 C C . ASP A 1 186 ? 8.737 -14.285 10.082 1.00 91.19 186 ASP A C 1
ATOM 1433 O O . ASP A 1 186 ? 8.164 -13.493 9.329 1.00 91.19 186 ASP A O 1
ATOM 1437 N N . GLN A 1 187 ? 8.653 -15.602 9.914 1.00 90.06 187 GLN A N 1
ATOM 1438 C CA . GLN A 1 187 ? 7.875 -16.247 8.860 1.00 90.06 187 GLN A CA 1
ATOM 1439 C C . GLN A 1 187 ? 6.845 -17.182 9.486 1.00 90.06 187 GLN A C 1
ATOM 1441 O O . GLN A 1 187 ? 7.120 -17.850 10.480 1.00 90.06 187 GLN A O 1
ATOM 1446 N N . GLY A 1 188 ? 5.651 -17.221 8.909 1.00 92.06 188 GLY A N 1
ATOM 1447 C CA . GLY A 1 188 ? 4.495 -17.957 9.411 1.00 92.06 188 GLY A CA 1
ATOM 1448 C C . GLY A 1 188 ? 3.805 -17.310 10.613 1.00 92.06 188 GLY A C 1
ATOM 1449 O O . GLY A 1 188 ? 2.817 -17.857 11.095 1.00 92.06 188 GLY A O 1
ATOM 1450 N N . ALA A 1 189 ? 4.294 -16.165 11.100 1.00 93.25 189 ALA A N 1
ATOM 1451 C CA . ALA A 1 189 ? 3.652 -15.425 12.176 1.00 93.25 189 ALA A CA 1
ATOM 1452 C C . ALA A 1 189 ? 2.298 -14.865 11.719 1.00 93.25 189 ALA A C 1
ATOM 1454 O O . ALA A 1 189 ? 2.203 -14.195 10.688 1.00 93.25 189 ALA A O 1
ATOM 1455 N N . LYS A 1 190 ? 1.250 -15.145 12.493 1.00 93.88 190 LYS A N 1
ATOM 1456 C CA . LYS A 1 190 ? -0.133 -14.742 12.218 1.00 93.88 190 LYS A CA 1
ATOM 1457 C C . LYS A 1 190 ? -0.635 -13.752 13.255 1.00 93.88 190 LYS A C 1
ATOM 1459 O O . LYS A 1 190 ? -0.075 -13.671 14.348 1.00 93.88 190 LYS A O 1
ATOM 1464 N N . ASP A 1 191 ? -1.699 -13.044 12.884 1.00 92.25 191 ASP A N 1
ATOM 1465 C CA . ASP A 1 191 ? -2.448 -12.148 13.759 1.00 92.25 191 ASP A CA 1
ATOM 1466 C C . ASP A 1 191 ? -1.571 -11.107 14.469 1.00 92.25 191 ASP A C 1
ATOM 1468 O O . ASP A 1 191 ? -1.769 -10.819 15.639 1.00 92.25 191 ASP A O 1
ATOM 1472 N N . ARG A 1 192 ? -0.575 -10.533 13.795 1.00 95.56 192 ARG A N 1
ATOM 1473 C CA . ARG A 1 192 ? 0.159 -9.354 14.287 1.00 95.56 192 ARG A CA 1
ATOM 1474 C C . ARG A 1 192 ? -0.355 -8.084 13.612 1.00 95.56 192 ARG A C 1
ATOM 1476 O O . ARG A 1 192 ? -1.309 -8.145 12.840 1.00 95.56 192 ARG A O 1
ATOM 1483 N N . ASP A 1 193 ? 0.238 -6.944 13.934 1.00 95.81 193 ASP A N 1
ATOM 1484 C CA . ASP A 1 193 ? -0.311 -5.629 13.592 1.00 95.81 193 ASP A CA 1
ATOM 1485 C C . ASP A 1 193 ? -0.073 -5.177 12.139 1.00 95.81 193 ASP A C 1
ATOM 1487 O O . ASP A 1 193 ? -0.877 -4.428 11.587 1.00 95.81 193 ASP A O 1
ATOM 1491 N N . HIS A 1 194 ? 0.963 -5.686 11.475 1.00 97.00 194 HIS A N 1
ATOM 1492 C CA . HIS A 1 194 ? 1.353 -5.287 10.122 1.00 97.00 194 HIS A CA 1
ATOM 1493 C C . HIS A 1 194 ? 1.406 -6.496 9.194 1.00 97.00 194 HIS A C 1
ATOM 1495 O O . HIS A 1 194 ? 2.107 -7.474 9.463 1.00 97.00 194 HIS A O 1
ATOM 1501 N N . ALA A 1 195 ? 0.696 -6.436 8.070 1.00 97.81 195 ALA A N 1
ATOM 1502 C CA . ALA A 1 195 ? 0.754 -7.483 7.059 1.00 97.81 195 ALA A CA 1
ATOM 1503 C C . ALA A 1 195 ? 2.042 -7.381 6.239 1.00 97.81 195 ALA A C 1
ATOM 1505 O O . ALA A 1 195 ? 2.396 -6.301 5.765 1.00 97.81 195 ALA A O 1
ATOM 1506 N N . LYS A 1 196 ? 2.710 -8.513 5.996 1.00 97.69 196 LYS A N 1
ATOM 1507 C CA . LYS A 1 196 ? 3.691 -8.592 4.911 1.00 97.69 196 LYS A CA 1
ATOM 1508 C C . LYS A 1 196 ? 2.947 -8.777 3.600 1.00 97.69 196 LYS A C 1
ATOM 1510 O O . LYS A 1 196 ? 2.221 -9.760 3.429 1.00 97.69 196 LYS A O 1
ATOM 1515 N N . VAL A 1 197 ? 3.158 -7.851 2.680 1.00 98.19 197 VAL A N 1
ATOM 1516 C CA . VAL A 1 197 ? 2.589 -7.899 1.334 1.00 98.19 197 VAL A CA 1
ATOM 1517 C C . VAL A 1 197 ? 3.709 -7.924 0.305 1.00 98.19 197 VAL A C 1
ATOM 1519 O O . VAL A 1 197 ? 4.787 -7.384 0.536 1.00 98.19 197 VAL A O 1
ATOM 1522 N N . TYR A 1 198 ? 3.458 -8.592 -0.810 1.00 97.62 198 TYR A N 1
ATOM 1523 C CA . TYR A 1 198 ? 4.413 -8.873 -1.868 1.00 97.62 198 TYR A CA 1
ATOM 1524 C C . TYR A 1 198 ? 3.875 -8.284 -3.161 1.00 97.62 198 TYR A C 1
ATOM 1526 O O . TYR A 1 198 ? 2.766 -8.630 -3.572 1.00 97.62 198 TYR A O 1
ATOM 1534 N N . VAL A 1 199 ? 4.661 -7.413 -3.779 1.00 97.50 199 VAL A N 1
ATOM 1535 C CA . VAL A 1 199 ? 4.315 -6.765 -5.043 1.00 97.50 199 VAL A CA 1
ATOM 1536 C C . VAL A 1 199 ? 4.733 -7.674 -6.197 1.00 97.50 199 VAL A C 1
ATOM 1538 O O . VAL A 1 199 ? 5.853 -8.198 -6.202 1.00 97.50 199 VAL A O 1
ATOM 1541 N N . GLY A 1 200 ? 3.822 -7.901 -7.143 1.00 96.31 200 GLY A N 1
ATOM 1542 C CA . GLY A 1 200 ? 4.117 -8.578 -8.402 1.00 96.31 200 GLY A CA 1
ATOM 1543 C C . GLY A 1 200 ? 5.155 -7.803 -9.211 1.00 96.31 200 GLY A C 1
ATOM 1544 O O . GLY A 1 200 ? 5.088 -6.590 -9.323 1.00 96.31 200 GLY A O 1
ATOM 1545 N N . SER A 1 201 ? 6.149 -8.480 -9.770 1.00 95.44 201 SER A N 1
ATOM 1546 C CA . SER A 1 201 ? 7.273 -7.799 -10.423 1.00 95.44 201 SER A CA 1
ATOM 1547 C C . SER A 1 201 ? 6.968 -7.204 -11.798 1.00 95.44 201 SER A C 1
ATOM 1549 O O . SER A 1 201 ? 7.800 -6.464 -12.309 1.00 95.44 201 SER A O 1
ATOM 1551 N N . PHE A 1 202 ? 5.841 -7.566 -12.414 1.00 94.56 202 PHE A N 1
ATOM 1552 C CA . PHE A 1 202 ? 5.529 -7.174 -13.790 1.00 94.56 202 PHE A CA 1
ATOM 1553 C C . PHE A 1 202 ? 4.344 -6.218 -13.866 1.00 94.56 202 PHE A C 1
ATOM 1555 O O . PHE A 1 202 ? 4.439 -5.187 -14.518 1.00 94.56 202 PHE A O 1
ATOM 1562 N N . ARG A 1 203 ? 3.225 -6.545 -13.211 1.00 93.31 203 ARG A N 1
ATOM 1563 C CA . ARG A 1 203 ? 2.040 -5.679 -13.223 1.00 93.31 203 ARG A CA 1
ATOM 1564 C C . ARG A 1 203 ? 1.571 -5.273 -11.832 1.00 93.31 203 ARG A C 1
ATOM 1566 O O . ARG A 1 203 ? 0.392 -5.028 -11.633 1.00 93.31 203 ARG A O 1
ATOM 1573 N N . HIS A 1 204 ? 2.486 -5.358 -10.872 1.00 95.38 204 HIS A N 1
ATOM 1574 C CA . HIS A 1 204 ? 2.364 -4.881 -9.497 1.00 95.38 204 HIS A CA 1
ATOM 1575 C C . HIS A 1 204 ? 1.150 -5.317 -8.671 1.00 95.38 204 HIS A C 1
ATOM 1577 O O . HIS A 1 204 ? 1.014 -4.864 -7.536 1.00 95.38 204 HIS A O 1
ATOM 1583 N N . ALA A 1 205 ? 0.385 -6.317 -9.118 1.00 95.06 205 ALA A N 1
ATOM 1584 C CA . ALA A 1 205 ? -0.668 -6.917 -8.310 1.00 95.06 205 ALA A CA 1
ATOM 1585 C C . ALA A 1 205 ? -0.148 -7.293 -6.909 1.00 95.06 205 ALA A C 1
ATOM 1587 O O . ALA A 1 205 ? 0.977 -7.782 -6.740 1.00 95.06 205 ALA A O 1
ATOM 1588 N N . ILE A 1 206 ? -0.969 -7.069 -5.881 1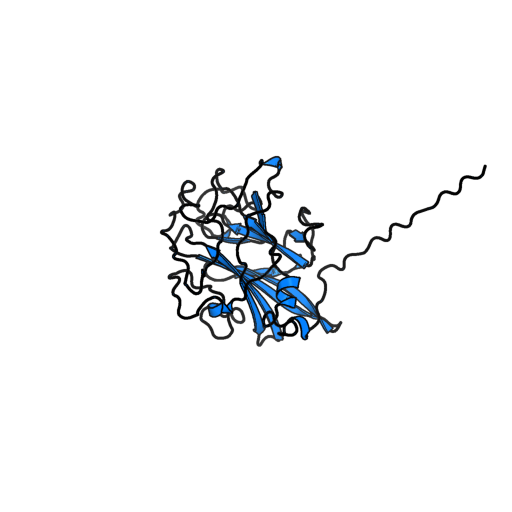.00 97.38 206 ILE A N 1
ATOM 1589 C CA . ILE A 1 206 ? -0.525 -7.177 -4.491 1.00 97.38 206 ILE A CA 1
ATOM 1590 C C . ILE A 1 206 ? -0.967 -8.494 -3.866 1.00 97.38 206 ILE A C 1
ATOM 1592 O O . ILE A 1 206 ? -2.138 -8.867 -3.899 1.00 97.38 206 ILE A O 1
ATOM 1596 N N . PHE A 1 207 ? -0.038 -9.188 -3.214 1.00 97.62 207 PHE A N 1
ATOM 1597 C CA . PHE A 1 207 ? -0.282 -10.507 -2.640 1.00 97.62 207 PHE A CA 1
ATOM 1598 C C . PHE A 1 207 ? 0.102 -10.573 -1.167 1.00 97.62 207 PHE A C 1
ATOM 1600 O O . PHE A 1 207 ? 1.073 -9.972 -0.730 1.00 97.62 207 PHE A O 1
ATOM 1607 N N . HIS A 1 208 ? -0.584 -11.418 -0.402 1.00 97.19 208 HIS A N 1
ATOM 1608 C CA . HIS A 1 208 ? -0.168 -11.789 0.957 1.00 97.19 208 HIS A CA 1
ATOM 1609 C C . HIS A 1 208 ? 0.781 -13.002 0.984 1.00 97.19 208 HIS A C 1
ATOM 1611 O O . HIS A 1 208 ? 1.047 -13.545 2.052 1.00 97.19 208 HIS A O 1
ATOM 1617 N N . THR A 1 209 ? 1.245 -13.479 -0.178 1.00 96.00 209 THR A N 1
ATOM 1618 C CA . THR A 1 209 ? 2.083 -14.681 -0.309 1.00 96.00 209 THR A CA 1
ATOM 1619 C C . THR A 1 209 ? 3.254 -14.463 -1.250 1.00 96.00 209 THR A C 1
ATOM 1621 O O . THR A 1 209 ? 3.136 -13.761 -2.251 1.00 96.00 209 THR A O 1
ATOM 1624 N N . ARG A 1 210 ? 4.363 -15.154 -0.982 1.00 93.69 210 ARG A N 1
ATOM 1625 C CA . ARG A 1 210 ? 5.517 -15.242 -1.887 1.00 93.69 210 ARG A CA 1
ATOM 1626 C C . ARG A 1 210 ? 5.284 -16.260 -3.015 1.00 93.69 210 ARG A C 1
ATOM 1628 O O . ARG A 1 210 ? 4.771 -17.349 -2.754 1.00 93.69 210 ARG A O 1
ATOM 1635 N N . LYS A 1 211 ? 5.746 -15.962 -4.239 1.00 93.81 211 LYS A N 1
ATOM 1636 C CA . LYS A 1 211 ? 5.729 -16.885 -5.389 1.00 93.81 211 LYS A CA 1
ATOM 1637 C C . LYS A 1 211 ? 6.902 -16.630 -6.335 1.00 93.81 211 LYS A C 1
ATOM 1639 O O . LYS A 1 211 ? 6.956 -15.620 -7.018 1.00 93.81 211 LYS A O 1
ATOM 1644 N N . THR A 1 212 ? 7.827 -17.585 -6.404 1.00 92.12 212 THR A N 1
ATOM 1645 C CA . THR A 1 212 ? 9.058 -17.468 -7.212 1.00 92.12 212 THR A CA 1
ATOM 1646 C C . THR A 1 212 ? 9.211 -18.576 -8.248 1.00 92.12 212 THR A C 1
ATOM 1648 O O . THR A 1 212 ? 10.302 -18.799 -8.755 1.00 92.12 212 THR A O 1
ATOM 1651 N N . THR A 1 213 ? 8.147 -19.339 -8.504 1.00 87.81 213 THR A N 1
ATOM 1652 C CA . THR A 1 213 ? 8.161 -20.468 -9.449 1.00 87.81 213 THR A CA 1
ATOM 1653 C C . THR A 1 213 ? 7.922 -20.042 -10.894 1.00 87.81 213 THR A C 1
ATOM 1655 O O . THR A 1 213 ? 8.102 -20.855 -11.793 1.00 87.81 213 THR A O 1
ATOM 1658 N N . PHE A 1 214 ? 7.470 -18.808 -11.108 1.00 84.56 214 PHE A N 1
ATOM 1659 C CA . PHE A 1 214 ? 7.188 -18.236 -12.415 1.00 84.56 214 PHE A CA 1
ATOM 1660 C C . PHE A 1 214 ? 7.781 -16.830 -12.434 1.00 84.56 214 PHE A C 1
ATOM 1662 O O . PHE A 1 214 ? 7.356 -15.995 -11.645 1.00 84.56 214 PHE A O 1
ATOM 1669 N N . ASP A 1 215 ? 8.814 -16.615 -13.246 1.00 84.88 215 ASP A N 1
ATOM 1670 C CA . ASP A 1 215 ? 9.661 -15.413 -13.284 1.00 84.88 215 ASP A CA 1
ATOM 1671 C C . ASP A 1 215 ? 9.545 -14.624 -14.597 1.00 84.88 215 ASP A C 1
ATOM 1673 O O . ASP A 1 215 ? 10.360 -13.751 -14.874 1.00 84.88 215 ASP A O 1
ATOM 1677 N N . THR A 1 216 ? 8.487 -14.886 -15.367 1.00 85.88 216 THR A N 1
ATOM 1678 C CA . THR A 1 216 ? 8.139 -14.158 -16.597 1.00 85.88 216 THR A CA 1
ATOM 1679 C C . THR A 1 216 ? 6.795 -13.445 -16.444 1.00 85.88 216 THR A C 1
ATOM 1681 O O . THR A 1 216 ? 6.078 -13.680 -15.467 1.00 85.88 216 THR A O 1
ATOM 1684 N N . LEU A 1 217 ? 6.436 -12.586 -17.405 1.00 86.25 217 LEU A N 1
ATOM 1685 C CA . LEU A 1 217 ? 5.129 -11.930 -17.427 1.00 86.25 217 LEU A CA 1
ATOM 1686 C C . LEU A 1 217 ? 4.007 -12.978 -17.439 1.00 86.25 217 LEU A C 1
ATOM 1688 O O . LEU A 1 217 ? 3.858 -13.753 -18.389 1.00 86.25 217 LEU A O 1
ATOM 1692 N N . ALA A 1 218 ? 3.209 -13.000 -16.374 1.00 80.88 218 ALA A N 1
ATOM 1693 C CA . ALA A 1 218 ? 2.120 -13.950 -16.229 1.00 80.88 218 ALA A CA 1
ATOM 1694 C C . ALA A 1 218 ? 0.896 -13.541 -17.057 1.00 80.88 218 ALA A C 1
ATOM 1696 O O . ALA A 1 218 ? 0.538 -12.369 -17.151 1.00 80.88 218 ALA A O 1
ATOM 1697 N N . VAL A 1 219 ? 0.228 -14.535 -17.651 1.00 74.12 219 VAL A N 1
ATOM 1698 C CA . VAL A 1 219 ? -1.071 -14.333 -18.319 1.00 74.12 219 VAL A CA 1
ATOM 1699 C C . VAL A 1 219 ? -2.196 -14.210 -17.290 1.00 74.12 219 VAL A C 1
ATOM 1701 O O . VAL A 1 219 ? -3.170 -13.501 -17.530 1.00 74.12 219 VAL A O 1
ATOM 1704 N N . ALA A 1 220 ? -2.062 -14.911 -16.162 1.00 73.69 220 ALA A N 1
ATOM 1705 C CA . ALA A 1 220 ? -2.974 -14.840 -15.033 1.00 73.69 220 ALA A CA 1
ATOM 1706 C C . ALA A 1 220 ? -2.313 -14.080 -13.881 1.00 73.69 220 ALA A C 1
ATOM 1708 O O . ALA A 1 220 ? -1.223 -14.450 -13.449 1.00 73.69 220 ALA A O 1
ATOM 1709 N N . ASP A 1 221 ? -3.012 -13.086 -13.344 1.00 71.25 221 ASP A N 1
ATOM 1710 C CA . ASP A 1 221 ? -2.504 -12.168 -12.315 1.00 71.25 221 ASP A CA 1
ATOM 1711 C C . ASP A 1 221 ? -1.912 -12.920 -11.103 1.00 71.25 221 ASP A C 1
ATOM 1713 O O . ASP A 1 221 ? -0.838 -12.611 -10.603 1.00 71.25 221 ASP A O 1
ATOM 1717 N N . GLN A 1 222 ? -2.539 -14.025 -10.687 1.00 81.44 222 GLN A N 1
ATOM 1718 C CA . GLN A 1 222 ? -2.113 -14.829 -9.528 1.00 81.44 222 GLN A CA 1
ATOM 1719 C C . GLN A 1 222 ? -0.767 -15.566 -9.703 1.00 81.44 222 GLN A C 1
ATOM 1721 O O . GLN A 1 222 ? -0.190 -16.081 -8.727 1.00 81.44 222 GLN A O 1
ATOM 1726 N N . ASP A 1 223 ? -0.257 -15.645 -10.931 1.00 87.56 223 ASP A N 1
ATOM 1727 C CA . ASP A 1 223 ? 1.005 -16.299 -11.269 1.00 87.56 223 ASP A CA 1
ATOM 1728 C C . ASP A 1 223 ? 2.206 -15.349 -11.298 1.00 87.56 223 ASP A C 1
ATOM 1730 O O . ASP A 1 223 ? 3.324 -15.825 -11.477 1.00 87.56 223 ASP A O 1
ATOM 1734 N N . GLU A 1 224 ? 2.014 -14.052 -11.038 1.00 90.62 224 GLU A N 1
ATOM 1735 C CA . GLU A 1 224 ? 3.106 -13.078 -11.056 1.00 90.62 224 GLU A CA 1
ATOM 1736 C C . GLU A 1 224 ? 4.234 -13.403 -10.068 1.00 90.62 224 GLU A C 1
ATOM 1738 O O . GLU A 1 224 ? 4.000 -13.773 -8.904 1.00 90.62 224 GLU A O 1
ATOM 1743 N N . PHE A 1 225 ? 5.471 -13.230 -10.551 1.00 94.94 225 PHE A N 1
ATOM 1744 C CA . PHE A 1 225 ? 6.674 -13.336 -9.738 1.00 94.94 225 PHE A CA 1
ATOM 1745 C C . PHE A 1 225 ? 6.625 -12.322 -8.607 1.00 94.94 225 PHE A C 1
ATOM 1747 O O . PHE A 1 225 ? 6.378 -11.143 -8.833 1.00 94.94 225 PHE A O 1
ATOM 1754 N N . ARG A 1 226 ? 6.914 -12.779 -7.395 1.00 94.75 226 ARG A N 1
ATOM 1755 C CA . ARG A 1 226 ? 7.000 -11.937 -6.208 1.00 94.75 226 ARG A CA 1
ATOM 1756 C C . ARG A 1 226 ? 7.841 -12.621 -5.150 1.00 94.75 226 ARG A C 1
ATOM 1758 O O . ARG A 1 226 ? 7.647 -13.797 -4.810 1.00 94.75 226 ARG A O 1
ATOM 1765 N N . SER A 1 227 ? 8.790 -11.885 -4.609 1.00 93.38 227 SER A N 1
ATOM 1766 C CA . SER A 1 227 ? 9.722 -12.382 -3.607 1.00 93.38 227 SER A CA 1
ATOM 1767 C C . SER A 1 227 ? 9.920 -11.332 -2.519 1.00 93.38 227 SER A C 1
ATOM 1769 O O . SER A 1 227 ? 9.179 -10.362 -2.419 1.00 93.38 227 SER A O 1
ATOM 1771 N N . TRP A 1 228 ? 10.886 -11.585 -1.648 1.00 93.00 228 TRP A N 1
ATOM 1772 C CA . TRP A 1 228 ? 11.240 -10.728 -0.526 1.00 93.00 228 TRP A CA 1
ATOM 1773 C C . TRP A 1 228 ? 12.650 -10.165 -0.682 1.00 93.00 228 TRP A C 1
ATOM 1775 O O . TRP A 1 228 ? 13.347 -10.003 0.307 1.00 93.00 228 TRP A O 1
ATOM 1785 N N . ASP A 1 229 ? 13.144 -9.994 -1.910 1.00 94.00 229 ASP A N 1
ATOM 1786 C CA . ASP A 1 229 ? 14.523 -9.543 -2.126 1.00 94.00 229 ASP A CA 1
ATOM 1787 C C . ASP A 1 229 ? 14.804 -8.231 -1.385 1.00 94.00 229 ASP A C 1
ATOM 1789 O O . ASP A 1 229 ? 15.871 -8.123 -0.779 1.00 94.00 229 ASP A O 1
ATOM 1793 N N . TRP A 1 230 ? 13.814 -7.334 -1.325 1.00 95.31 230 TRP A N 1
ATOM 1794 C CA . TRP A 1 230 ? 13.776 -6.196 -0.403 1.00 95.31 230 TRP A CA 1
ATOM 1795 C C . TRP A 1 230 ? 12.506 -6.187 0.441 1.00 95.31 230 TRP A C 1
ATOM 1797 O O . TRP A 1 230 ? 11.479 -6.740 0.036 1.00 95.31 230 TRP A O 1
ATOM 1807 N N . TYR A 1 231 ? 12.582 -5.509 1.586 1.00 94.75 231 TYR A N 1
ATOM 1808 C CA . TYR A 1 231 ? 11.427 -5.131 2.394 1.00 94.75 231 TYR A CA 1
ATOM 1809 C C . TYR A 1 231 ? 11.439 -3.628 2.695 1.00 94.75 231 TYR A C 1
ATOM 1811 O O . TYR A 1 231 ? 12.502 -3.027 2.849 1.00 94.75 231 TYR A O 1
ATOM 1819 N N . TYR A 1 232 ? 10.262 -3.030 2.841 1.00 96.06 232 TYR A N 1
ATOM 1820 C CA . TYR A 1 232 ? 10.100 -1.666 3.332 1.00 96.06 232 TYR A CA 1
ATOM 1821 C C . TYR A 1 232 ? 8.881 -1.593 4.254 1.00 96.06 232 TYR A C 1
ATOM 1823 O O . TYR A 1 232 ? 7.751 -1.835 3.830 1.00 96.06 232 TYR A O 1
ATOM 1831 N N . LEU A 1 233 ? 9.121 -1.279 5.528 1.00 95.12 233 LEU A N 1
ATOM 1832 C CA . LEU A 1 233 ? 8.078 -0.929 6.488 1.00 95.12 233 LEU A CA 1
ATOM 1833 C C . LEU A 1 233 ? 8.069 0.603 6.613 1.00 95.12 233 LEU A C 1
ATOM 1835 O O . LEU A 1 233 ? 9.071 1.158 7.075 1.00 95.12 233 LEU A O 1
ATOM 1839 N N . PRO A 1 234 ? 6.999 1.296 6.191 1.00 94.25 234 PRO A N 1
ATOM 1840 C CA . PRO A 1 234 ? 6.952 2.748 6.254 1.00 94.25 234 PRO A CA 1
ATOM 1841 C C . PRO A 1 234 ? 6.957 3.212 7.713 1.00 94.25 234 PRO A C 1
ATOM 1843 O O . PRO A 1 234 ? 6.080 2.856 8.497 1.00 94.25 234 PRO A O 1
ATOM 1846 N N . LEU A 1 235 ? 7.962 4.014 8.071 1.00 85.38 235 LEU A N 1
ATOM 1847 C CA . LEU A 1 235 ? 8.045 4.674 9.381 1.00 85.38 235 LEU A CA 1
ATOM 1848 C C . LEU A 1 235 ? 7.254 5.988 9.412 1.00 85.38 235 LEU A C 1
ATOM 1850 O O . LEU A 1 235 ? 6.851 6.443 10.477 1.00 85.38 235 LEU A O 1
ATOM 1854 N N . GLU A 1 236 ? 7.036 6.580 8.239 1.00 90.62 236 GLU A N 1
ATOM 1855 C CA . GLU A 1 236 ? 6.240 7.783 8.024 1.00 90.62 236 GLU A CA 1
ATOM 1856 C C . GLU A 1 236 ? 5.310 7.538 6.832 1.00 90.62 236 GLU A C 1
ATOM 1858 O O . GLU A 1 236 ? 5.709 6.915 5.843 1.00 90.62 236 GLU A O 1
ATOM 1863 N N . LEU A 1 237 ? 4.071 8.020 6.929 1.00 96.81 237 LEU A N 1
ATOM 1864 C CA . LEU A 1 237 ? 3.057 7.880 5.888 1.00 96.81 237 LEU A CA 1
ATOM 1865 C C . LEU A 1 237 ? 2.735 9.242 5.272 1.00 96.81 237 LEU A C 1
ATOM 1867 O O . LEU A 1 237 ? 2.673 10.262 5.958 1.00 96.81 237 LEU A O 1
ATOM 1871 N N . ALA A 1 238 ? 2.501 9.249 3.964 1.00 96.69 238 ALA A N 1
ATOM 1872 C CA . ALA A 1 238 ? 2.108 10.436 3.221 1.00 96.69 238 ALA A CA 1
ATOM 1873 C C . ALA A 1 238 ? 0.579 10.539 3.173 1.00 96.69 238 ALA A C 1
ATOM 1875 O O . ALA A 1 238 ? -0.103 9.540 2.974 1.00 96.69 238 ALA A O 1
ATOM 1876 N N . LYS A 1 239 ? 0.004 11.734 3.320 1.00 95.44 239 LYS A N 1
ATOM 1877 C CA . LYS A 1 239 ? -1.448 11.899 3.139 1.00 95.44 239 LYS A CA 1
ATOM 1878 C C . LYS A 1 239 ? -1.814 11.693 1.671 1.00 95.44 239 LYS A C 1
ATOM 1880 O O . LYS A 1 239 ? -1.151 12.263 0.805 1.00 95.44 239 LYS A O 1
ATOM 1885 N N . GLY A 1 240 ? -2.883 10.952 1.386 1.00 95.50 240 GLY A N 1
ATOM 1886 C CA . GLY A 1 240 ? -3.387 10.811 0.017 1.00 95.50 240 GLY A CA 1
ATOM 1887 C C . GLY A 1 240 ? -3.851 12.139 -0.601 1.00 95.50 240 GLY A C 1
ATOM 1888 O O . GLY A 1 240 ? -3.709 12.315 -1.806 1.00 95.50 240 GLY A O 1
ATOM 1889 N N . ASP A 1 241 ? -4.242 13.123 0.220 1.00 93.62 241 ASP A N 1
ATOM 1890 C CA . ASP A 1 241 ? -4.517 14.519 -0.180 1.00 93.62 241 ASP A CA 1
ATOM 1891 C C . ASP A 1 241 ? -3.341 15.252 -0.850 1.00 93.62 241 ASP A C 1
ATOM 1893 O O . ASP A 1 241 ? -3.538 16.322 -1.425 1.00 93.62 241 ASP A O 1
ATOM 1897 N N . LEU A 1 242 ? -2.115 14.721 -0.775 1.00 95.00 242 LEU A N 1
ATOM 1898 C CA . LEU A 1 242 ? -0.990 15.252 -1.553 1.00 95.00 242 LEU A CA 1
ATOM 1899 C C . LEU A 1 242 ? -1.165 15.013 -3.060 1.00 95.00 242 LEU A C 1
ATOM 1901 O O . LEU A 1 242 ? -0.532 15.691 -3.866 1.00 95.00 242 LEU A O 1
ATOM 1905 N N . ILE A 1 243 ? -2.013 14.057 -3.443 1.00 97.31 243 ILE A N 1
ATOM 1906 C CA . ILE A 1 243 ? -2.309 13.745 -4.836 1.00 97.31 243 ILE A CA 1
ATOM 1907 C C . ILE A 1 243 ? -3.503 14.584 -5.283 1.00 97.31 243 ILE A C 1
ATOM 1909 O O . ILE A 1 243 ? -4.630 14.383 -4.829 1.00 97.31 243 ILE A O 1
ATOM 1913 N N . ASP A 1 244 ? -3.253 15.527 -6.193 1.00 96.19 244 ASP A N 1
ATOM 1914 C CA . ASP A 1 244 ? -4.301 16.381 -6.745 1.00 96.19 244 ASP A CA 1
ATOM 1915 C C . ASP A 1 244 ? -5.279 15.530 -7.586 1.00 96.19 244 ASP A C 1
ATOM 1917 O O . ASP A 1 244 ? -4.856 14.871 -8.542 1.00 96.19 244 ASP A O 1
ATOM 1921 N N . PRO A 1 245 ? -6.591 15.540 -7.284 1.00 94.88 245 PRO A N 1
ATOM 1922 C CA . PRO A 1 245 ? -7.581 14.752 -8.019 1.00 94.88 245 PRO A CA 1
ATOM 1923 C C . PRO A 1 245 ? -7.755 15.186 -9.485 1.00 94.88 245 PRO A C 1
ATOM 1925 O O . PRO A 1 245 ? -8.387 14.472 -10.261 1.00 94.88 245 PRO A O 1
ATOM 1928 N N . SER A 1 246 ? -7.224 16.346 -9.886 1.00 94.56 246 SER A N 1
ATOM 1929 C CA . SER A 1 246 ? -7.212 16.798 -11.281 1.00 94.56 246 SER A CA 1
ATOM 1930 C C . SER A 1 246 ? -6.082 16.188 -12.117 1.00 94.56 246 SER A C 1
ATOM 1932 O O . SER A 1 246 ? -6.099 16.304 -13.347 1.00 94.56 246 SER A O 1
ATOM 1934 N N . TRP A 1 247 ? -5.101 15.542 -11.481 1.00 96.06 247 TRP A N 1
ATOM 1935 C CA . TRP A 1 247 ? -4.005 14.881 -12.179 1.00 96.06 247 TRP A CA 1
ATOM 1936 C C . TRP A 1 247 ? -4.468 13.616 -12.889 1.00 96.06 247 TRP A C 1
ATOM 1938 O O . TRP A 1 247 ? -5.305 12.857 -12.406 1.00 96.06 247 TRP A O 1
ATOM 1948 N N . SER A 1 248 ? -3.892 13.385 -14.068 1.00 93.31 248 SER A N 1
ATOM 1949 C CA . SER A 1 248 ? -4.224 12.238 -14.902 1.00 93.31 248 SER A CA 1
ATOM 1950 C C . SER A 1 248 ? -3.047 11.279 -14.934 1.00 93.31 248 SER A C 1
ATOM 1952 O O . SER A 1 248 ? -1.980 11.600 -15.461 1.00 93.31 248 SER A O 1
ATOM 1954 N N . TYR A 1 249 ? -3.256 10.087 -14.383 1.00 94.00 249 TYR A N 1
ATOM 1955 C CA . TYR A 1 249 ? -2.293 8.988 -14.431 1.00 94.00 249 TYR A CA 1
ATOM 1956 C C . TYR A 1 249 ? -2.600 7.993 -15.565 1.00 94.00 249 TYR A C 1
ATOM 1958 O O . TYR A 1 249 ? -1.958 6.955 -15.667 1.00 94.00 249 TYR A O 1
ATOM 1966 N N . GLY A 1 250 ? -3.516 8.337 -16.478 1.00 92.50 250 GLY A N 1
ATOM 1967 C CA . GLY A 1 250 ? -3.897 7.475 -17.596 1.00 92.50 250 GLY A CA 1
ATOM 1968 C C . GLY A 1 250 ? -4.705 6.268 -17.127 1.00 92.50 250 GLY A C 1
ATOM 1969 O O . GLY A 1 250 ? -5.727 6.448 -16.469 1.00 92.50 250 GLY A O 1
ATOM 1970 N N . ASP A 1 251 ? -4.243 5.067 -17.479 1.00 91.69 251 ASP A N 1
ATOM 1971 C CA . ASP A 1 251 ? -4.899 3.799 -17.129 1.00 91.69 251 ASP A CA 1
ATOM 1972 C C . ASP A 1 251 ? -4.701 3.410 -15.649 1.00 91.69 251 ASP A C 1
ATOM 1974 O O . ASP A 1 251 ? -5.471 2.610 -15.121 1.00 91.69 251 ASP A O 1
ATOM 1978 N N . ALA A 1 252 ? -3.730 4.024 -14.961 1.00 92.06 252 ALA A N 1
ATOM 1979 C CA . ALA A 1 252 ? -3.505 3.873 -13.525 1.00 92.06 252 ALA A CA 1
ATOM 1980 C C . ALA A 1 252 ? -4.518 4.706 -12.721 1.00 92.06 252 ALA A C 1
ATOM 1982 O O . ALA A 1 252 ? -4.249 5.837 -12.305 1.00 92.06 252 ALA A O 1
ATOM 1983 N N . ASP A 1 253 ? -5.721 4.162 -12.557 1.00 89.25 253 ASP A N 1
ATOM 1984 C CA . ASP A 1 253 ? -6.905 4.884 -12.084 1.00 89.25 253 ASP A CA 1
ATOM 1985 C C . ASP A 1 253 ? -7.282 4.620 -10.613 1.00 89.25 253 ASP A C 1
ATOM 1987 O O . ASP A 1 253 ? -8.344 5.052 -10.168 1.00 89.25 253 ASP A O 1
ATOM 1991 N N . THR A 1 254 ? -6.400 3.962 -9.857 1.00 93.31 254 THR A N 1
ATOM 1992 C CA . THR A 1 254 ? -6.494 3.589 -8.428 1.00 93.31 254 THR A CA 1
ATOM 1993 C C . THR A 1 254 ? -5.725 4.548 -7.510 1.00 93.31 254 THR A C 1
ATOM 1995 O O . THR A 1 254 ? -5.148 4.164 -6.494 1.00 93.31 254 THR A O 1
ATOM 1998 N N . THR A 1 255 ? -5.709 5.837 -7.851 1.00 96.25 255 THR A N 1
ATOM 1999 C CA . THR A 1 255 ? -5.074 6.887 -7.037 1.00 96.25 255 THR A CA 1
ATOM 2000 C C . THR A 1 255 ? -5.747 7.024 -5.661 1.00 96.25 255 THR A C 1
ATOM 2002 O O . THR A 1 255 ? -6.939 6.716 -5.547 1.00 96.25 255 THR A O 1
ATOM 2005 N N . PRO A 1 256 ? -5.076 7.571 -4.626 1.00 96.62 256 PRO A N 1
ATOM 2006 C CA . PRO A 1 256 ? -5.706 7.757 -3.315 1.00 96.62 256 PRO A CA 1
ATOM 2007 C C . PRO A 1 256 ? -7.054 8.507 -3.366 1.00 96.62 256 PRO A C 1
ATOM 2009 O O . PRO A 1 256 ? -8.018 8.009 -2.782 1.00 96.62 256 PRO A O 1
ATOM 2012 N N . PRO A 1 257 ? -7.208 9.619 -4.123 1.00 96.12 257 PRO A N 1
ATOM 2013 C CA . PRO A 1 257 ? -8.510 10.269 -4.266 1.00 96.12 257 PRO A CA 1
ATOM 2014 C C . PRO A 1 257 ? -9.586 9.378 -4.900 1.00 96.12 257 PRO A C 1
ATOM 2016 O O . PRO A 1 257 ? -10.733 9.431 -4.473 1.00 96.12 257 PRO A O 1
ATOM 2019 N N . SER A 1 258 ? -9.236 8.532 -5.877 1.00 95.31 258 SER A N 1
ATOM 2020 C CA . SER A 1 258 ? -10.201 7.664 -6.577 1.00 95.31 258 SER A CA 1
ATOM 2021 C C . SER A 1 258 ? -10.822 6.575 -5.693 1.00 95.31 258 SER A C 1
ATOM 2023 O O . SER A 1 258 ? -11.887 6.048 -6.025 1.00 95.31 258 SER A O 1
ATOM 2025 N N . LEU A 1 259 ? -10.153 6.235 -4.585 1.00 95.19 259 LEU A N 1
ATOM 2026 C CA . LEU A 1 259 ? -10.563 5.200 -3.636 1.00 95.19 259 LEU A CA 1
ATOM 2027 C C . LEU A 1 259 ? -11.557 5.723 -2.589 1.00 95.19 259 LEU A C 1
ATOM 2029 O O . LEU A 1 259 ? -12.093 4.935 -1.809 1.00 95.19 259 LEU A O 1
ATOM 2033 N N . ARG A 1 260 ? -11.821 7.033 -2.547 1.00 94.75 260 ARG A N 1
ATOM 2034 C CA . ARG A 1 260 ? -12.728 7.646 -1.568 1.00 94.75 260 ARG A CA 1
ATOM 2035 C C . ARG A 1 260 ? -14.200 7.271 -1.824 1.00 94.75 260 ARG A C 1
ATOM 2037 O O . ARG A 1 260 ? -14.574 6.951 -2.953 1.00 94.75 260 ARG A O 1
ATOM 2044 N N . PRO A 1 261 ? -15.065 7.344 -0.793 1.00 94.00 261 PRO A N 1
ATOM 2045 C CA . PRO A 1 261 ? -16.498 7.115 -0.933 1.00 94.00 261 PRO A CA 1
ATOM 2046 C C . PRO A 1 261 ? -17.133 7.938 -2.057 1.00 94.00 261 PRO A C 1
ATOM 2048 O O . PRO A 1 261 ? -17.009 9.160 -2.081 1.00 94.00 261 PRO A O 1
ATOM 2051 N N . GLY A 1 262 ? -17.862 7.270 -2.954 1.00 92.06 262 GLY A N 1
ATOM 2052 C CA . GLY A 1 262 ? -18.540 7.893 -4.094 1.00 92.06 262 GLY A CA 1
ATOM 2053 C C . GLY A 1 262 ? -17.681 8.113 -5.345 1.00 92.06 262 GLY A C 1
ATOM 2054 O O . GLY A 1 262 ? -18.232 8.518 -6.369 1.00 92.06 262 GLY A O 1
ATOM 2055 N N . GLU A 1 263 ? -16.381 7.820 -5.295 1.00 93.88 263 GLU A N 1
ATOM 2056 C CA . GLU A 1 263 ? -15.464 7.984 -6.427 1.00 93.88 263 GLU A CA 1
ATOM 2057 C C . GLU A 1 263 ? -15.385 6.729 -7.319 1.00 93.88 263 GLU A C 1
ATOM 2059 O O . GLU A 1 263 ? -15.985 5.684 -7.050 1.00 93.88 263 GLU A O 1
ATOM 2064 N N . ALA A 1 264 ? -14.658 6.825 -8.437 1.00 89.88 264 ALA A N 1
ATOM 2065 C CA . ALA A 1 264 ? -14.642 5.799 -9.487 1.00 89.88 264 ALA A CA 1
ATOM 2066 C C . ALA A 1 264 ? -14.204 4.400 -9.005 1.00 89.88 264 ALA A C 1
ATOM 2068 O O . ALA A 1 264 ? -14.663 3.386 -9.548 1.00 89.88 264 ALA A O 1
ATOM 2069 N N . LYS A 1 265 ? -13.332 4.347 -7.991 1.00 92.62 265 LYS A N 1
ATOM 2070 C CA . LYS A 1 265 ? -12.790 3.123 -7.385 1.00 92.62 265 LYS A CA 1
ATOM 2071 C C . LYS A 1 265 ? -13.135 3.019 -5.901 1.00 92.62 265 LYS A C 1
ATOM 2073 O O . LYS A 1 265 ? -12.400 2.377 -5.159 1.00 92.62 265 LYS A O 1
ATOM 2078 N N . ASP A 1 266 ? -14.260 3.619 -5.499 1.00 94.31 266 ASP A N 1
ATOM 2079 C CA . ASP A 1 266 ? -14.754 3.684 -4.121 1.00 94.31 266 ASP A CA 1
ATOM 2080 C C . ASP A 1 266 ? -14.497 2.393 -3.334 1.00 94.31 266 ASP A C 1
ATOM 2082 O O . ASP A 1 266 ? -15.153 1.361 -3.537 1.00 94.31 266 ASP A O 1
ATOM 2086 N N . ILE A 1 267 ? -13.566 2.491 -2.384 1.00 94.88 267 ILE A N 1
ATOM 2087 C CA . ILE A 1 267 ? -13.119 1.360 -1.589 1.00 94.88 267 ILE A CA 1
ATOM 2088 C C . ILE A 1 267 ? -14.210 0.830 -0.677 1.00 94.88 267 ILE A C 1
ATOM 2090 O O . ILE A 1 267 ? -14.029 -0.258 -0.165 1.00 94.88 267 ILE A O 1
ATOM 2094 N N . CYS A 1 268 ? -15.309 1.545 -0.426 1.00 95.00 268 CYS A N 1
ATOM 2095 C CA . CYS A 1 268 ? -16.427 1.077 0.389 1.00 95.00 268 CYS A CA 1
ATOM 2096 C C . CYS A 1 268 ? -17.399 0.170 -0.378 1.00 95.00 268 CYS A C 1
ATOM 2098 O O . CYS A 1 268 ? -18.133 -0.597 0.254 1.00 95.00 268 CYS A O 1
ATOM 2100 N N . THR A 1 269 ? -17.423 0.241 -1.713 1.00 87.25 269 THR A N 1
ATOM 2101 C CA . THR A 1 269 ? -18.392 -0.493 -2.553 1.00 87.25 269 THR A CA 1
ATOM 2102 C C . THR A 1 269 ? -17.760 -1.456 -3.553 1.00 87.25 269 THR A C 1
ATOM 2104 O O . THR A 1 269 ? -18.472 -2.310 -4.091 1.00 87.25 269 THR A O 1
ATOM 2107 N N . LYS A 1 270 ? -16.458 -1.318 -3.806 1.00 62.09 270 LYS A N 1
ATOM 2108 C CA . LYS A 1 270 ? -15.670 -2.189 -4.678 1.00 62.09 270 LYS A CA 1
ATOM 2109 C C . LYS A 1 270 ? -14.907 -3.250 -3.897 1.00 62.09 270 LYS A C 1
ATOM 2111 O O . LYS A 1 270 ? -14.555 -2.997 -2.722 1.00 62.09 270 LYS A O 1
#

Radius of gyration: 19.55 Å; chains: 1; bounding box: 50×43×73 Å

Organism: NCBI:txid470096

pLDDT: mean 90.28, std 14.17, range [32.59, 98.75]

Foldseek 3Di:
DDDDDDPDPPPDPPPPFFDFDAPCCQQCPPVQHGNQSVCLQAFAKEFADQQVNAGAQDFADCDDPLDGDAADFAPLFVSNCRNPVHDDQDDQDDPVCQLPAAGDDHAFAWDWDQFPVRKIKIKTKTKGQYFSPGGIAIFMKIFIWDADPVNTIGGQWMFWDDLPGGDIGGQQRQQDADQDDVCSSDGRDGRHRYQHWWFFRGRGGIGSDAAQPDRTDDPDRVNGHTGRSHIYGDPDHHYLVSDDPPDDRDSNQPRPVQCDPPHPNPVNPD

Sequence (270 aa):
MKTFVLAAALGSTLVAANGGIPESAFHDDDGHGIGHQAAVAAAPMWHFGRPHGANSCYPQAAEENGVQTKGNGPDVGDWGRLDDGCADPGPWKSPSEAGQNPGNYFPTYYETVQCNDGTYRTTYSIYFRHDSGHTNDWEHIAVVWVRNDDGTWRRDRLLLGQHKGHQTVSWGDVQNTVNGIDDQFDQGAKDRDHAKVYVGSFRHAIFHTRKTTFDTLAVADQDEFRSWDWYYLPLELAKGDLIDPSWSYGDADTTPPSLRPGEAKDICTK